Protein AF-A0ABD0J1Z4-F1 (afdb_monomer_lite)

Secondary structure (DSSP, 8-state):
--EEEEEETTEEEEE-SSTT----S----SS----S-EEEEEESTT------S----PPPPTTEESTTS-EE--TTBPBSSS-B-B-TTT--BSSBPTTEESTTS-EEPPTT-S-B-TTT--BSS-STTBPTTTS-SBPTTEESTTS-EEPPTTBSSPPPTTT---SSBPTTBPTTTS-SB------

pLDDT: mean 82.56, std 13.6, range [47.31, 97.44]

Sequence (187 aa):
MVKTRVLVDNILVFTFPNSESQINSPQHIPVGVKATILQLTHEGDNIKYLTVCEVQVEECVKNKHGTNCTETCSSLCADRGGETTCDSITGNCFECQTGRWSPQCENNCAGNCEACDKNSGACQSCVGNFRPPSCTDCQTGWWGDQCNENCPAQCNGACDRNNGDCPNCNNHFASPDCTSIYTKNSF

Structure (mmCIF, N/CA/C/O backbone):
data_AF-A0ABD0J1Z4-F1
#
_entry.id   AF-A0ABD0J1Z4-F1
#
loop_
_atom_site.group_PDB
_atom_site.id
_atom_site.type_symbol
_atom_site.label_atom_id
_atom_site.label_alt_id
_atom_site.label_comp_id
_atom_site.label_asym_id
_atom_site.label_entity_id
_atom_site.label_seq_id
_atom_site.pdbx_PDB_ins_code
_atom_site.Cartn_x
_atom_site.Cartn_y
_atom_site.Cartn_z
_atom_site.occupancy
_atom_site.B_iso_or_equiv
_atom_site.auth_seq_id
_atom_site.auth_comp_id
_atom_site.auth_asym_id
_atom_site.auth_atom_id
_atom_site.pdbx_PDB_model_num
ATOM 1 N N . MET A 1 1 ? -8.383 1.919 54.276 1.00 58.88 1 MET A N 1
ATOM 2 C CA . MET A 1 1 ? -9.192 2.675 53.295 1.00 58.88 1 MET A CA 1
ATOM 3 C C . MET A 1 1 ? -9.350 1.775 52.085 1.00 58.88 1 MET A C 1
ATOM 5 O O . MET A 1 1 ? -8.334 1.377 51.537 1.00 58.88 1 MET A O 1
ATOM 9 N N . VAL A 1 2 ? -10.578 1.374 51.765 1.00 60.03 2 VAL A N 1
ATOM 10 C CA . VAL A 1 2 ? -10.868 0.416 50.687 1.00 60.03 2 VAL A CA 1
ATOM 11 C C . VAL A 1 2 ? -10.848 1.139 49.347 1.00 60.03 2 VAL A C 1
ATOM 13 O O . VAL A 1 2 ? -11.480 2.189 49.226 1.00 60.03 2 VAL A O 1
ATOM 16 N N . LYS A 1 3 ? -10.135 0.593 48.361 1.00 71.81 3 LYS A N 1
ATOM 17 C CA . LYS A 1 3 ? -10.094 1.141 47.001 1.00 71.81 3 LYS A CA 1
ATOM 18 C C . LYS A 1 3 ? -10.255 0.012 45.990 1.00 71.81 3 LYS A C 1
ATOM 20 O O . LYS A 1 3 ? -9.486 -0.947 46.004 1.00 71.81 3 LYS A O 1
ATOM 25 N N . THR A 1 4 ? -11.235 0.154 45.104 1.00 75.06 4 THR A N 1
ATOM 26 C CA . THR A 1 4 ? -11.360 -0.687 43.907 1.00 75.06 4 THR A CA 1
ATOM 27 C C . THR A 1 4 ? -10.669 0.025 42.757 1.00 75.06 4 THR A C 1
ATOM 29 O O . THR A 1 4 ? -10.821 1.236 42.592 1.00 75.06 4 THR A O 1
ATOM 32 N N . ARG A 1 5 ? -9.892 -0.702 41.964 1.00 78.75 5 ARG A N 1
ATOM 33 C CA . ARG A 1 5 ? -9.123 -0.163 40.844 1.00 78.75 5 ARG A CA 1
ATOM 34 C C . ARG A 1 5 ? -9.548 -0.869 39.566 1.00 78.75 5 ARG A C 1
ATOM 36 O O . ARG A 1 5 ? -9.675 -2.091 39.541 1.00 78.75 5 ARG A O 1
ATOM 43 N N . VAL A 1 6 ? -9.775 -0.085 38.519 1.00 78.56 6 VAL A N 1
ATOM 44 C CA . VAL A 1 6 ? -10.055 -0.570 37.166 1.00 78.56 6 VAL A CA 1
ATOM 45 C C . VAL A 1 6 ? -8.778 -0.430 36.367 1.00 78.56 6 VAL A C 1
ATOM 47 O O . VAL A 1 6 ? -8.256 0.681 36.224 1.00 78.56 6 VAL A O 1
ATOM 50 N N . LEU A 1 7 ? -8.270 -1.551 35.874 1.00 78.12 7 LEU A N 1
ATOM 51 C CA . LEU A 1 7 ? -7.098 -1.601 35.024 1.00 78.12 7 LEU A CA 1
ATOM 52 C C . LEU A 1 7 ? -7.481 -2.147 33.652 1.00 78.12 7 LEU A C 1
ATOM 54 O O . LEU A 1 7 ? -8.232 -3.114 33.550 1.00 78.12 7 LEU A O 1
ATOM 58 N N . VAL A 1 8 ? -6.925 -1.549 32.607 1.00 75.75 8 VAL A N 1
ATOM 59 C CA . VAL A 1 8 ? -7.024 -2.022 31.224 1.00 75.75 8 VAL A CA 1
ATOM 60 C C . VAL A 1 8 ? -5.615 -2.349 30.766 1.00 75.75 8 VAL A C 1
ATOM 62 O O . VAL A 1 8 ? -4.754 -1.474 30.795 1.00 75.75 8 VAL A O 1
ATOM 65 N N . ASP A 1 9 ? -5.354 -3.614 30.437 1.00 75.19 9 ASP A N 1
ATOM 66 C CA . ASP A 1 9 ? -4.014 -4.121 30.099 1.00 75.19 9 ASP A CA 1
ATOM 67 C C . ASP A 1 9 ? -2.937 -3.681 31.115 1.00 75.19 9 ASP A C 1
ATOM 69 O O . ASP A 1 9 ? -1.843 -3.239 30.769 1.00 75.19 9 ASP A O 1
ATOM 73 N N . ASN A 1 10 ? -3.273 -3.794 32.407 1.00 77.88 10 ASN A N 1
ATOM 74 C CA . ASN A 1 10 ? -2.465 -3.376 33.564 1.00 77.88 10 ASN A CA 1
ATOM 75 C C . ASN A 1 10 ? -2.251 -1.856 33.724 1.00 77.88 10 ASN A C 1
ATOM 77 O O . ASN A 1 10 ? -1.557 -1.432 34.651 1.00 77.88 10 ASN A O 1
ATOM 81 N N . ILE A 1 11 ? -2.870 -1.019 32.890 1.00 77.12 11 ILE A N 1
ATOM 82 C CA . ILE A 1 11 ? -2.878 0.438 33.050 1.00 77.12 11 ILE A CA 1
ATOM 83 C C . ILE A 1 11 ? -4.054 0.826 33.942 1.00 77.12 11 ILE A C 1
ATOM 85 O O . ILE A 1 11 ? -5.202 0.528 33.626 1.00 77.12 11 ILE A O 1
ATOM 89 N N . LEU A 1 12 ? -3.783 1.513 35.054 1.00 78.69 12 LEU A N 1
ATOM 90 C CA . LEU A 1 12 ? -4.830 2.037 35.930 1.00 78.69 12 LEU A CA 1
ATOM 91 C C . LEU A 1 12 ? -5.640 3.119 35.206 1.00 78.69 12 LEU A C 1
ATOM 93 O O . LEU A 1 12 ? -5.122 4.200 34.936 1.00 78.69 12 LEU A O 1
ATOM 97 N N . VAL A 1 13 ? -6.917 2.844 34.958 1.00 77.31 13 VAL A N 1
ATOM 98 C CA . VAL A 1 13 ? -7.852 3.785 34.327 1.00 77.31 13 VAL A CA 1
ATOM 99 C C . VAL A 1 13 ? -8.649 4.542 35.378 1.00 77.31 13 VAL A C 1
ATOM 101 O O . VAL A 1 13 ? -8.849 5.747 35.265 1.00 77.31 13 VAL A O 1
ATOM 104 N N . PHE A 1 14 ? -9.102 3.843 36.418 1.00 77.62 14 PHE A N 1
ATOM 105 C CA . PHE A 1 14 ? -9.981 4.432 37.418 1.00 77.62 14 PHE A CA 1
ATOM 106 C C . PHE A 1 14 ? -9.718 3.860 38.808 1.00 77.62 14 PHE A C 1
ATOM 108 O O . PHE A 1 14 ? -9.351 2.695 38.961 1.00 77.62 14 PHE A O 1
ATOM 115 N N . THR A 1 15 ? -9.916 4.679 39.841 1.00 78.75 15 THR A N 1
ATOM 116 C CA . THR A 1 15 ? -9.892 4.244 41.243 1.00 78.75 15 THR A CA 1
ATOM 117 C C . THR A 1 15 ? -11.157 4.722 41.936 1.00 78.75 15 THR A C 1
ATOM 119 O O . THR A 1 15 ? -11.396 5.923 42.038 1.00 78.75 15 THR A O 1
ATOM 122 N N . PHE A 1 16 ? -11.951 3.783 42.443 1.00 74.81 16 PHE A N 1
ATOM 123 C CA . PHE A 1 16 ? -13.120 4.084 43.254 1.00 74.81 16 PHE A CA 1
ATOM 124 C C . PHE A 1 16 ? -12.677 4.646 44.611 1.00 74.81 16 PHE A C 1
ATOM 126 O O . PHE A 1 16 ? -11.814 4.049 45.267 1.00 74.81 16 PHE A O 1
ATOM 133 N N . PRO A 1 17 ? -13.253 5.776 45.054 1.00 68.94 17 PRO A N 1
ATOM 134 C CA . PRO A 1 17 ? -12.843 6.407 46.301 1.00 68.94 17 PRO A CA 1
ATOM 135 C C . PRO A 1 17 ? -13.229 5.594 47.549 1.00 68.94 17 PRO A C 1
ATOM 137 O O . PRO A 1 17 ? -12.554 5.729 48.571 1.00 68.94 17 PRO A O 1
ATOM 140 N N . ASN A 1 18 ? -14.274 4.755 47.482 1.00 69.19 18 ASN A N 1
ATOM 141 C CA . ASN A 1 18 ? -14.679 3.821 48.542 1.00 69.19 18 ASN A CA 1
ATOM 142 C C . ASN A 1 18 ? -15.556 2.663 48.003 1.00 69.19 18 ASN A C 1
ATOM 144 O O . ASN A 1 18 ? -15.883 2.623 46.818 1.00 69.19 18 ASN A O 1
ATOM 148 N N . SER A 1 19 ? -15.950 1.735 48.886 1.00 63.38 19 SER A N 1
ATOM 149 C CA . SER A 1 19 ? -16.743 0.532 48.575 1.00 63.38 19 SER A CA 1
ATOM 150 C C . SER A 1 19 ? -18.202 0.785 48.176 1.00 63.38 19 SER A C 1
ATOM 152 O O . SER A 1 19 ? -18.853 -0.133 47.692 1.00 63.38 19 SER A O 1
ATOM 154 N N . GLU A 1 20 ? -18.724 1.994 48.381 1.00 64.56 20 GLU A N 1
ATOM 155 C CA . GLU A 1 20 ? -20.113 2.372 48.067 1.00 64.56 20 GLU A CA 1
ATOM 156 C C . GLU A 1 20 ? -20.204 3.269 46.823 1.00 64.56 20 GLU A C 1
ATOM 158 O O . GLU A 1 20 ? -21.285 3.672 46.399 1.00 64.56 20 GLU A O 1
ATOM 163 N N . SER A 1 21 ? -19.059 3.600 46.226 1.00 65.81 21 SER A N 1
ATOM 164 C CA . SER A 1 21 ? -18.980 4.502 45.085 1.00 65.81 21 SER A CA 1
ATOM 165 C C . SER A 1 21 ? -19.540 3.838 43.827 1.00 65.81 21 SER A C 1
ATOM 167 O O . SER A 1 21 ? -19.051 2.797 43.395 1.00 65.81 21 SER A O 1
ATOM 169 N N . GLN A 1 22 ? -20.536 4.478 43.216 1.00 61.56 22 GLN A N 1
ATOM 170 C CA . GLN A 1 22 ? -21.112 4.079 41.934 1.00 61.56 22 GLN A CA 1
ATOM 171 C C . GLN A 1 22 ? -20.562 4.956 40.809 1.00 61.56 22 GLN A C 1
ATOM 173 O O . GLN A 1 22 ? -20.389 6.164 40.975 1.00 61.56 22 GLN A O 1
ATOM 178 N N . ILE A 1 23 ? -20.316 4.350 39.650 1.00 61.75 23 ILE A N 1
ATOM 179 C CA . ILE A 1 23 ? -20.047 5.070 38.409 1.00 61.75 23 ILE A CA 1
ATOM 180 C C . ILE A 1 23 ? -21.254 4.851 37.508 1.00 61.75 23 ILE A C 1
ATOM 182 O O . ILE A 1 23 ? -21.446 3.757 36.991 1.00 61.75 23 ILE A O 1
ATOM 186 N N . ASN A 1 24 ? -22.046 5.903 37.322 1.00 61.47 24 ASN A N 1
ATOM 187 C CA . ASN A 1 24 ? -23.233 5.865 36.463 1.00 61.47 24 ASN A CA 1
ATOM 188 C C . ASN A 1 24 ? -22.985 6.525 35.095 1.00 61.47 24 ASN A C 1
ATOM 190 O O . ASN A 1 24 ? -23.892 6.595 34.273 1.00 61.47 24 ASN A O 1
ATOM 194 N N . SER A 1 25 ? -21.764 7.017 34.859 1.00 58.09 25 SER A N 1
ATOM 195 C CA . SER A 1 25 ? -21.359 7.675 33.616 1.00 58.09 25 SER A CA 1
ATOM 196 C C . SER A 1 25 ? -20.208 6.911 32.961 1.00 58.09 25 SER A C 1
ATOM 198 O O . SER A 1 25 ? -19.315 6.463 33.690 1.00 58.09 25 SER A O 1
ATOM 200 N N . PRO A 1 26 ? -20.165 6.811 31.619 1.00 60.28 26 PRO A N 1
ATOM 201 C CA . PRO A 1 26 ? -19.048 6.195 30.911 1.00 60.28 26 PRO A CA 1
ATOM 202 C C . PRO A 1 26 ? -17.714 6.801 31.357 1.00 60.28 26 PRO A C 1
ATOM 204 O O . PRO A 1 26 ? -17.554 8.023 31.376 1.00 60.28 26 PRO A O 1
ATOM 207 N N . GLN A 1 27 ? -16.758 5.956 31.745 1.00 65.38 27 GLN A N 1
ATOM 208 C CA . GLN A 1 27 ? -15.387 6.400 31.991 1.00 65.38 27 GLN A CA 1
ATOM 209 C C . GLN A 1 27 ? -14.623 6.314 30.680 1.00 65.38 27 GLN A C 1
ATOM 211 O O . GLN A 1 27 ? -14.420 5.226 30.144 1.00 65.38 27 GLN A O 1
ATOM 216 N N . HIS A 1 28 ? -14.190 7.463 30.169 1.00 57.12 28 HIS A N 1
ATOM 217 C CA . HIS A 1 28 ? -13.303 7.487 29.019 1.00 57.12 28 HIS A CA 1
ATOM 218 C C . HIS A 1 28 ? -11.918 7.014 29.444 1.00 57.12 28 HIS A C 1
ATOM 220 O O . HIS A 1 28 ? -11.266 7.634 30.283 1.00 57.12 28 HIS A O 1
ATOM 226 N N . ILE A 1 29 ? -11.464 5.917 28.844 1.00 60.81 29 ILE A N 1
ATOM 227 C CA . ILE A 1 29 ? -10.074 5.493 28.949 1.00 60.81 29 ILE A CA 1
ATOM 228 C C . ILE A 1 29 ? -9.260 6.529 28.161 1.00 60.81 29 ILE A C 1
ATOM 230 O O . ILE A 1 29 ? -9.483 6.672 26.959 1.00 60.81 29 ILE A O 1
ATOM 234 N N . PRO A 1 30 ? -8.327 7.269 28.789 1.00 54.25 30 PRO A N 1
ATOM 235 C CA . PRO A 1 30 ? -7.606 8.365 28.134 1.00 54.25 30 PRO A CA 1
ATOM 236 C C . PRO A 1 30 ? -6.615 7.903 27.049 1.00 54.25 30 PRO A C 1
ATOM 238 O O . PRO A 1 30 ? -5.814 8.694 26.559 1.00 54.25 30 PRO A O 1
ATOM 241 N N . VAL A 1 31 ? -6.653 6.627 26.662 1.00 51.41 31 VAL A N 1
ATOM 242 C CA . VAL A 1 31 ? -5.773 6.027 25.666 1.00 51.41 31 VAL A CA 1
ATOM 243 C C . VAL A 1 31 ? -6.595 5.040 24.840 1.00 51.41 31 VAL A C 1
ATOM 245 O O . VAL A 1 31 ? -7.349 4.249 25.403 1.00 51.41 31 VAL A O 1
ATOM 248 N N . GLY A 1 32 ? -6.433 5.074 23.514 1.00 54.25 32 GLY A N 1
ATOM 249 C CA . GLY A 1 32 ? -6.972 4.080 22.580 1.00 54.25 32 GLY A CA 1
ATOM 250 C C . GLY A 1 32 ? -6.281 2.727 22.748 1.00 54.25 32 GLY A C 1
ATOM 251 O O . GLY A 1 32 ? -5.596 2.256 21.844 1.00 54.25 32 GLY A O 1
ATOM 252 N N . VAL A 1 33 ? -6.386 2.137 23.937 1.00 54.59 33 VAL A N 1
ATOM 253 C CA . VAL A 1 33 ? -5.877 0.799 24.209 1.00 54.59 33 VAL A CA 1
ATOM 254 C C . VAL A 1 33 ? -6.865 -0.173 23.592 1.00 54.59 33 VAL A C 1
ATOM 256 O O . VAL A 1 33 ? -8.049 -0.173 23.932 1.00 54.59 33 VAL A O 1
ATOM 259 N N . LYS A 1 34 ? -6.378 -1.010 22.681 1.00 58.62 34 LYS A N 1
ATOM 260 C CA . LYS A 1 34 ? -7.096 -2.207 22.257 1.00 58.62 34 LYS A CA 1
ATOM 261 C C . LYS A 1 34 ? -7.102 -3.150 23.464 1.00 58.62 34 LYS A C 1
ATOM 263 O O . LYS A 1 34 ? -6.149 -3.893 23.667 1.00 58.62 34 LYS A O 1
ATOM 268 N N . ALA A 1 35 ? -8.118 -3.014 24.313 1.00 59.59 35 ALA A N 1
ATOM 269 C CA . ALA A 1 35 ? -8.182 -3.693 25.598 1.00 59.59 35 ALA A CA 1
ATOM 270 C C . ALA A 1 35 ? -8.281 -5.204 25.384 1.00 59.59 35 ALA A C 1
ATOM 272 O O . ALA A 1 35 ? -9.281 -5.694 24.862 1.00 59.59 35 ALA A O 1
ATOM 273 N N . THR A 1 36 ? -7.255 -5.945 25.791 1.00 58.88 36 THR A N 1
ATOM 274 C CA . THR A 1 36 ? -7.313 -7.415 25.768 1.00 58.88 36 THR A CA 1
ATOM 275 C C . THR A 1 36 ? -7.815 -7.945 27.106 1.00 58.88 36 THR A C 1
ATOM 277 O O . THR A 1 36 ? -8.528 -8.947 27.158 1.00 58.88 36 THR A O 1
ATOM 280 N N . ILE A 1 37 ? -7.462 -7.265 28.202 1.00 63.88 37 ILE A N 1
ATOM 281 C CA . ILE A 1 37 ? -7.819 -7.663 29.561 1.00 63.88 37 ILE A CA 1
ATOM 282 C C . ILE A 1 37 ? -8.321 -6.450 30.352 1.00 63.88 37 ILE A C 1
ATOM 284 O O . ILE A 1 37 ? -7.586 -5.492 30.596 1.00 63.88 37 ILE A O 1
ATOM 288 N N . LEU A 1 38 ? -9.560 -6.539 30.835 1.00 72.50 38 LEU A N 1
ATOM 289 C CA . LEU A 1 38 ? -10.100 -5.662 31.871 1.00 72.50 38 LEU A CA 1
ATOM 290 C C . LEU A 1 38 ? -9.922 -6.345 33.233 1.00 72.50 38 LEU A C 1
ATOM 292 O O . LEU A 1 38 ? -10.516 -7.393 33.485 1.00 72.50 38 LEU A O 1
ATOM 296 N N . GL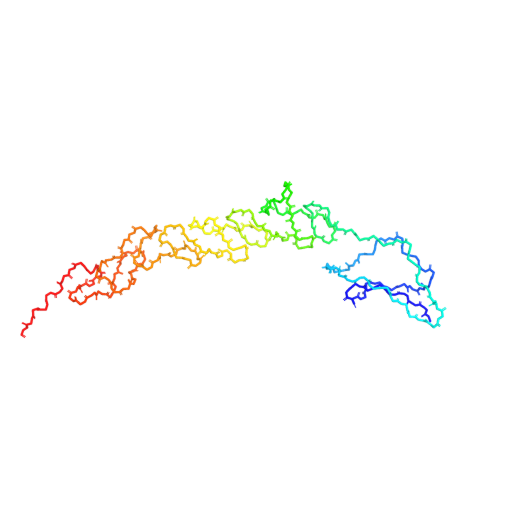N A 1 39 ? -9.107 -5.765 34.114 1.00 71.81 39 GLN A N 1
ATOM 297 C CA . GLN A 1 39 ? -8.908 -6.261 35.477 1.00 71.81 39 GLN A CA 1
ATOM 298 C C . GLN A 1 39 ? -9.553 -5.324 36.493 1.00 71.81 39 GLN A C 1
ATOM 300 O O . GLN A 1 39 ? -9.324 -4.115 36.495 1.00 71.81 39 GLN A O 1
ATOM 305 N N . LEU A 1 40 ? -10.319 -5.908 37.408 1.00 74.62 40 LEU A N 1
ATOM 306 C CA . LEU A 1 40 ? -10.879 -5.215 38.558 1.00 74.62 40 LEU A CA 1
ATOM 307 C C . LEU A 1 40 ? -10.183 -5.746 39.807 1.00 74.62 40 LEU A C 1
ATOM 309 O O . LEU A 1 40 ? -10.306 -6.927 40.134 1.00 74.62 40 LEU A O 1
ATOM 313 N N . THR A 1 41 ? -9.429 -4.890 40.490 1.00 70.94 41 THR A N 1
ATOM 314 C CA . THR A 1 41 ? -8.684 -5.267 41.696 1.00 70.94 41 THR A CA 1
ATOM 315 C C . THR A 1 41 ? -9.216 -4.520 42.909 1.00 70.94 41 THR A C 1
ATOM 317 O O . THR A 1 41 ? -9.667 -3.379 42.819 1.00 70.94 41 THR A O 1
ATOM 320 N N . HIS A 1 42 ? -9.197 -5.185 44.059 1.00 71.69 42 HIS A N 1
ATOM 321 C CA . HIS A 1 42 ? -9.664 -4.641 45.326 1.00 71.69 42 HIS A CA 1
ATOM 322 C C . HIS A 1 42 ? -8.523 -4.685 46.345 1.00 71.69 42 HIS A C 1
ATOM 324 O O . HIS A 1 42 ? -7.959 -5.750 46.592 1.00 71.69 42 HIS A O 1
ATOM 330 N N . GLU A 1 43 ? -8.201 -3.545 46.957 1.00 68.69 43 GLU A N 1
ATOM 331 C CA . GLU A 1 43 ? -7.206 -3.442 48.031 1.00 68.69 43 GLU A CA 1
ATOM 332 C C . GLU A 1 43 ? -7.910 -3.202 49.387 1.00 68.69 43 GLU A C 1
ATOM 334 O O . GLU A 1 43 ? -8.542 -2.160 49.597 1.00 68.69 43 GLU A O 1
ATOM 339 N N . GLY A 1 44 ? -7.809 -4.169 50.315 1.00 67.31 44 GLY A N 1
ATOM 340 C CA . GLY A 1 44 ? -8.317 -4.077 51.695 1.00 67.31 44 GLY A CA 1
ATOM 341 C C . GLY A 1 44 ? -8.697 -5.427 52.334 1.00 67.31 44 GLY A C 1
ATOM 342 O O . GLY A 1 44 ? -9.160 -6.331 51.645 1.00 67.31 44 GLY A O 1
ATOM 343 N N . ASP A 1 45 ? -8.549 -5.541 53.660 1.00 62.16 45 ASP A N 1
ATOM 344 C CA . ASP A 1 45 ? -8.515 -6.821 54.402 1.00 62.16 45 ASP A CA 1
ATOM 345 C C . ASP A 1 45 ? -9.861 -7.545 54.631 1.00 62.16 45 ASP A C 1
ATOM 347 O O . ASP A 1 45 ? -9.868 -8.611 55.241 1.00 62.16 45 ASP A O 1
ATOM 351 N N . ASN A 1 46 ? -11.014 -7.014 54.195 1.00 64.06 46 ASN A N 1
ATOM 352 C CA . ASN A 1 46 ? -12.310 -7.535 54.676 1.00 64.06 46 ASN A CA 1
ATOM 353 C C . ASN A 1 46 ? -13.480 -7.602 53.678 1.00 64.06 46 ASN A C 1
ATOM 355 O O . ASN A 1 46 ? -14.616 -7.808 54.104 1.00 64.06 46 ASN A O 1
ATOM 359 N N . ILE A 1 47 ? -13.254 -7.497 52.365 1.00 59.69 47 ILE A N 1
ATOM 360 C CA . ILE A 1 47 ? -14.332 -7.710 51.378 1.00 59.69 47 ILE A CA 1
ATOM 361 C C . ILE A 1 47 ? -14.016 -8.940 50.523 1.00 59.69 47 ILE A C 1
ATOM 363 O O . ILE A 1 47 ? -12.971 -9.010 49.885 1.00 59.69 47 ILE A O 1
ATOM 367 N N . LYS A 1 48 ? -14.923 -9.928 50.543 1.00 61.72 48 LYS A N 1
ATOM 368 C CA . LYS A 1 48 ? -14.779 -11.227 49.853 1.00 61.72 48 LYS A CA 1
ATOM 369 C C . LYS A 1 48 ? -15.345 -11.252 48.430 1.00 61.72 48 LYS A C 1
ATOM 371 O O . LYS A 1 48 ? -15.127 -12.227 47.719 1.00 61.72 48 LYS A O 1
ATOM 376 N N . TYR A 1 49 ? -16.081 -10.218 48.027 1.00 62.81 49 TYR A N 1
ATOM 377 C CA . TYR A 1 49 ? -16.811 -10.202 46.762 1.00 62.81 49 TYR A CA 1
ATOM 378 C C . TYR A 1 49 ? -16.746 -8.817 46.118 1.00 62.81 49 TYR A C 1
ATOM 380 O O . TYR A 1 49 ? -17.034 -7.812 46.764 1.00 62.81 49 TYR A O 1
ATOM 388 N N . LEU A 1 50 ? -16.402 -8.782 44.834 1.00 65.00 50 LEU A N 1
ATOM 389 C CA . LEU A 1 50 ? -16.607 -7.636 43.959 1.00 65.00 50 LEU A CA 1
ATOM 390 C C . LEU A 1 50 ? -17.916 -7.879 43.200 1.00 65.00 50 LEU A C 1
ATOM 392 O O . LEU A 1 50 ? -18.032 -8.883 42.502 1.00 65.00 50 LEU A O 1
ATOM 396 N N . THR A 1 51 ? -18.896 -6.988 43.347 1.00 64.00 51 THR A N 1
ATOM 397 C CA . THR A 1 51 ? -20.157 -7.075 42.595 1.00 64.00 51 THR A CA 1
ATOM 398 C C . THR A 1 51 ? -20.111 -6.085 41.445 1.00 64.00 51 THR A C 1
ATOM 400 O O . THR A 1 51 ? -19.912 -4.893 41.666 1.00 64.00 51 THR A O 1
ATOM 403 N N . VAL A 1 52 ? -20.287 -6.581 40.225 1.00 67.81 52 VAL A N 1
ATOM 404 C CA . VAL A 1 52 ? -20.340 -5.771 39.007 1.00 67.81 52 VAL A CA 1
ATOM 405 C C . VAL A 1 52 ? -21.719 -5.972 38.399 1.00 67.81 52 VAL A C 1
ATOM 407 O O . VAL A 1 52 ? -22.082 -7.103 38.087 1.00 67.81 52 VAL A O 1
ATOM 410 N N . CYS A 1 53 ? -22.506 -4.901 38.295 1.00 67.81 53 CYS A N 1
ATOM 411 C CA . CYS A 1 53 ? -23.878 -4.991 37.789 1.00 67.81 53 CYS A CA 1
ATOM 412 C C . CYS A 1 53 ? -23.910 -5.161 36.267 1.00 67.81 53 CYS A C 1
ATOM 414 O O . CYS A 1 53 ? -24.645 -6.001 35.762 1.00 67.81 53 CYS A O 1
ATOM 416 N N . GLU A 1 54 ? -23.094 -4.386 35.551 1.00 66.88 54 GLU A N 1
ATOM 417 C CA . GLU A 1 54 ? -22.981 -4.439 34.097 1.00 66.88 54 GLU A CA 1
ATOM 418 C C . GLU A 1 54 ? -21.620 -3.876 33.670 1.00 66.88 54 GLU A C 1
ATOM 420 O O . GLU A 1 54 ? -21.146 -2.884 34.227 1.00 66.88 54 GLU A O 1
ATOM 425 N N . VAL A 1 55 ? -20.982 -4.523 32.695 1.00 69.62 55 VAL A N 1
ATOM 426 C CA . VAL A 1 55 ? -19.826 -3.982 31.972 1.00 69.62 55 VAL A CA 1
ATOM 427 C C . VAL A 1 55 ? -20.195 -3.993 30.504 1.00 69.62 55 VAL A C 1
ATOM 429 O O . VAL A 1 55 ? -20.365 -5.064 29.925 1.00 69.62 55 VAL A O 1
ATOM 432 N N . GLN A 1 56 ? -20.298 -2.810 29.910 1.00 65.06 56 GLN A N 1
ATOM 433 C CA . GLN A 1 56 ? -20.526 -2.667 28.483 1.00 65.06 56 GLN A CA 1
ATOM 434 C C . GLN A 1 56 ? -19.225 -2.227 27.814 1.00 65.06 56 GLN A C 1
ATOM 436 O O . GLN A 1 56 ? -18.636 -1.210 28.178 1.00 65.06 56 GLN A O 1
ATOM 441 N N . VAL A 1 57 ? -18.766 -3.025 26.853 1.00 70.75 57 VAL A N 1
ATOM 442 C CA . VAL A 1 57 ? -17.650 -2.686 25.968 1.00 70.75 57 VAL A CA 1
ATOM 443 C C . VAL A 1 57 ? -18.253 -2.489 24.588 1.00 70.75 57 VAL A C 1
ATOM 445 O O . VAL A 1 57 ? -18.761 -3.441 23.999 1.00 70.75 57 VAL A O 1
ATOM 448 N N . GLU A 1 58 ? -18.257 -1.250 24.107 1.00 71.62 58 GLU A N 1
ATOM 449 C CA . GLU A 1 58 ? -18.748 -0.930 22.769 1.00 71.62 58 GLU A CA 1
ATOM 450 C C . GLU A 1 58 ? -17.575 -0.852 21.795 1.00 71.62 58 GLU A C 1
ATOM 452 O O . GLU A 1 58 ? -16.606 -0.124 22.013 1.00 71.62 58 GLU A O 1
ATOM 457 N N . GLU A 1 59 ? -17.672 -1.611 20.709 1.00 75.06 59 GLU A N 1
ATOM 458 C CA . GLU A 1 59 ? -16.855 -1.380 19.525 1.00 75.06 59 GLU A CA 1
ATOM 459 C C . GLU A 1 59 ? -17.548 -0.355 18.626 1.00 75.06 59 GLU A C 1
ATOM 461 O O . GLU A 1 59 ? -18.774 -0.212 18.640 1.00 75.06 59 GLU A O 1
ATOM 466 N N . CYS A 1 60 ? -16.768 0.349 17.805 1.00 83.44 60 CYS A N 1
ATOM 467 C CA . CYS A 1 60 ? -17.349 1.212 16.791 1.00 83.44 60 CYS A CA 1
ATOM 468 C C . CYS A 1 60 ? -18.265 0.410 15.864 1.00 83.44 60 CYS A C 1
ATOM 470 O O . CYS A 1 60 ? -17.943 -0.707 15.451 1.00 83.44 60 CYS A O 1
ATOM 472 N N . VAL A 1 61 ? -19.397 1.011 15.487 1.00 86.19 61 VAL A N 1
ATOM 473 C CA . VAL A 1 61 ? -20.219 0.463 14.406 1.00 86.19 61 VAL A CA 1
ATOM 474 C C . VAL A 1 61 ? -19.385 0.356 13.127 1.00 86.19 61 VAL A C 1
ATOM 476 O O . VAL A 1 61 ? -18.380 1.049 12.951 1.00 86.19 61 VAL A O 1
ATOM 479 N N . LYS A 1 62 ? -19.806 -0.512 12.208 1.00 85.19 62 LYS A N 1
ATOM 480 C CA . LYS A 1 62 ? -19.098 -0.710 10.939 1.00 85.19 62 LYS A CA 1
ATOM 481 C C . LYS A 1 62 ? -18.888 0.621 10.216 1.00 85.19 62 LYS A C 1
ATOM 483 O O . LYS A 1 62 ? -19.733 1.513 10.289 1.00 85.19 62 LYS A O 1
ATOM 488 N N . ASN A 1 63 ? -17.766 0.730 9.506 1.00 88.19 63 ASN A N 1
ATOM 489 C CA . ASN A 1 63 ? -17.336 1.949 8.822 1.00 88.19 63 ASN A CA 1
ATOM 490 C C . ASN A 1 63 ? -17.050 3.150 9.756 1.00 88.19 63 ASN A C 1
ATOM 492 O O . ASN A 1 63 ? -16.909 4.272 9.276 1.00 88.19 63 ASN A O 1
ATOM 496 N N . LYS A 1 64 ? -16.956 2.957 11.079 1.00 91.44 64 LYS A N 1
ATOM 497 C CA . LYS A 1 64 ? -16.565 4.008 12.028 1.00 91.44 64 LYS A CA 1
ATOM 498 C C . LYS A 1 64 ? -15.275 3.672 12.761 1.00 91.44 64 LYS A C 1
ATOM 500 O O . LYS A 1 64 ? -14.983 2.506 13.016 1.00 91.44 64 LYS A O 1
ATOM 505 N N . HIS A 1 65 ? -14.525 4.709 13.116 1.00 90.75 65 HIS A N 1
ATOM 506 C CA . HIS A 1 65 ? -13.302 4.595 13.902 1.00 90.75 65 HIS A CA 1
ATOM 507 C C . HIS A 1 65 ? -13.052 5.835 14.771 1.00 90.75 65 HIS A C 1
ATOM 509 O O . HIS A 1 65 ? -13.831 6.796 14.781 1.00 90.75 65 HIS A O 1
ATOM 515 N N . GLY A 1 66 ? -11.945 5.793 15.506 1.00 85.69 66 GLY A N 1
ATOM 516 C CA . GLY A 1 66 ? -11.520 6.820 16.444 1.00 85.69 66 GLY A CA 1
ATOM 517 C C . GLY A 1 66 ? -11.994 6.511 17.860 1.00 85.69 66 GLY A C 1
ATOM 518 O O . GLY A 1 66 ? -12.879 5.689 18.086 1.00 85.69 66 GLY A O 1
ATOM 519 N N . THR A 1 67 ? -11.422 7.204 18.841 1.00 78.88 67 THR A N 1
ATOM 520 C CA . THR A 1 67 ? -11.685 6.953 20.272 1.00 78.88 67 THR A CA 1
ATOM 521 C C . THR A 1 67 ? -13.142 7.170 20.686 1.00 78.88 67 THR A C 1
ATOM 523 O O . THR A 1 67 ? -13.572 6.609 21.688 1.00 78.88 67 THR A O 1
ATOM 526 N N . ASN A 1 68 ? -13.896 7.952 19.906 1.00 81.44 68 ASN A N 1
ATOM 527 C CA . ASN A 1 68 ? -15.327 8.203 20.096 1.00 81.44 68 ASN A CA 1
ATOM 528 C C . ASN A 1 68 ? -16.188 7.680 18.930 1.00 81.44 68 ASN A C 1
ATOM 530 O O . ASN A 1 68 ? -17.356 8.048 18.828 1.00 81.44 68 ASN A O 1
ATOM 534 N N . CYS A 1 69 ? -15.621 6.879 18.019 1.00 87.62 69 CYS A N 1
ATOM 535 C CA . CYS A 1 69 ? -16.324 6.303 16.865 1.00 87.62 69 CYS A CA 1
ATOM 536 C C . CYS A 1 69 ? -17.044 7.324 15.958 1.00 87.62 69 CYS A C 1
ATOM 538 O O . CYS A 1 69 ? -18.039 7.007 15.301 1.00 87.62 69 CYS A O 1
ATOM 540 N N . THR A 1 70 ? -16.568 8.571 15.923 1.00 90.75 70 THR A N 1
ATOM 541 C CA . THR A 1 70 ? -17.164 9.651 15.123 1.00 90.75 70 THR A CA 1
ATOM 542 C C . THR A 1 70 ? -16.620 9.697 13.697 1.00 90.75 70 THR A C 1
ATOM 544 O O . THR A 1 70 ? -17.310 10.165 12.785 1.00 90.75 70 THR A O 1
ATOM 547 N N . GLU A 1 71 ? -15.398 9.207 13.491 1.00 93.44 71 GLU A N 1
ATOM 548 C CA . GLU A 1 71 ? -14.699 9.231 12.206 1.00 93.44 71 GLU A CA 1
ATOM 549 C C . GLU A 1 71 ? -15.157 8.067 11.325 1.00 93.44 71 GLU A C 1
ATOM 551 O O . GLU A 1 71 ? -15.647 7.058 11.826 1.00 93.44 71 GLU A O 1
ATOM 556 N N . THR A 1 72 ? -15.068 8.228 10.004 1.00 94.44 72 THR A N 1
ATOM 557 C CA . THR A 1 72 ? -15.564 7.240 9.032 1.00 94.44 72 THR A CA 1
ATOM 558 C C . THR A 1 72 ? -14.383 6.610 8.319 1.00 94.44 72 THR A C 1
ATOM 560 O O . THR A 1 72 ? -13.483 7.342 7.913 1.00 94.44 72 THR A O 1
ATOM 563 N N . CYS A 1 73 ? -14.392 5.287 8.143 1.00 94.44 73 CYS A N 1
ATOM 564 C CA . CYS A 1 73 ? -13.317 4.616 7.420 1.00 94.44 73 CYS A CA 1
ATOM 565 C C . CYS A 1 73 ? -13.186 5.190 6.000 1.00 94.44 73 CYS A C 1
ATOM 567 O O . CYS A 1 73 ? -14.171 5.600 5.379 1.00 94.44 73 CYS A O 1
ATOM 569 N N . SER A 1 74 ? -11.960 5.188 5.474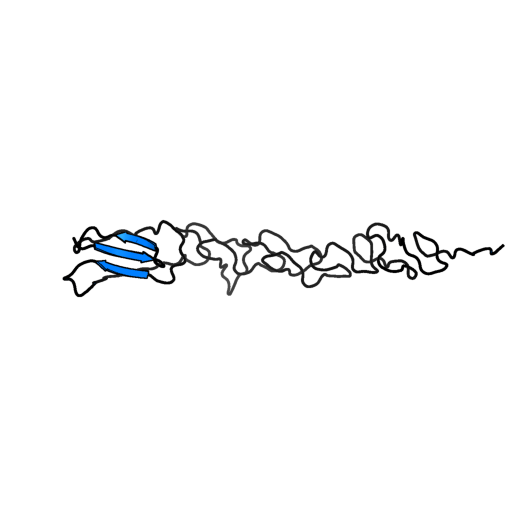 1.00 94.88 74 SER A N 1
ATOM 570 C CA . SER A 1 74 ? -11.702 5.543 4.077 1.00 94.88 74 SER A CA 1
ATOM 571 C C . SER A 1 74 ? -12.536 4.660 3.149 1.00 94.88 74 SER A C 1
ATOM 573 O O . SER A 1 74 ? -12.481 3.435 3.239 1.00 94.88 74 SER A O 1
ATOM 575 N N . SER A 1 75 ? -13.256 5.264 2.202 1.00 93.31 75 SER A N 1
ATOM 576 C CA . SER A 1 75 ? -13.998 4.527 1.168 1.00 93.31 75 SER A CA 1
ATOM 577 C C . SER A 1 75 ? -13.088 3.791 0.176 1.00 93.31 75 SER A C 1
ATOM 579 O O . SER A 1 75 ? -13.581 3.104 -0.713 1.00 93.31 75 SER A O 1
ATOM 581 N N . LEU A 1 76 ? -11.766 3.950 0.308 1.00 94.75 76 LEU A N 1
ATOM 582 C CA . LEU A 1 76 ? -10.746 3.257 -0.478 1.00 94.75 76 LEU A CA 1
ATOM 583 C C . LEU A 1 76 ? -10.307 1.931 0.164 1.00 94.75 76 LEU A C 1
ATOM 585 O O . LEU A 1 76 ? -9.576 1.164 -0.473 1.00 94.75 76 LEU A O 1
ATOM 589 N N . CYS A 1 77 ? -10.739 1.639 1.400 1.00 94.88 77 CYS A N 1
ATOM 590 C CA . CYS A 1 77 ? -10.572 0.301 1.956 1.00 94.88 77 CYS A CA 1
ATOM 591 C C . CYS A 1 77 ? -11.407 -0.701 1.141 1.00 94.88 77 CYS A C 1
ATOM 593 O O . CYS A 1 77 ? -12.464 -0.369 0.602 1.00 94.88 77 CYS A O 1
ATOM 595 N N . ALA A 1 78 ? -10.938 -1.942 1.040 1.00 92.25 78 ALA A N 1
ATOM 596 C CA . ALA A 1 78 ? -11.674 -2.988 0.344 1.00 92.25 78 ALA A CA 1
ATOM 597 C C . ALA A 1 78 ? -12.977 -3.338 1.078 1.00 92.25 78 ALA A C 1
ATOM 599 O O . ALA A 1 78 ? -12.981 -3.553 2.294 1.00 92.25 78 ALA A O 1
ATOM 600 N N . ASP A 1 79 ? -14.058 -3.488 0.316 1.00 87.44 79 ASP A N 1
ATOM 601 C CA . ASP A 1 79 ? -15.320 -3.990 0.844 1.00 87.44 79 ASP A CA 1
ATOM 602 C C . ASP A 1 79 ? -15.248 -5.507 1.031 1.00 87.44 79 ASP A C 1
ATOM 604 O O . ASP A 1 79 ? -14.923 -6.259 0.107 1.00 87.44 79 ASP A O 1
ATOM 608 N N . ARG A 1 80 ? -15.604 -5.986 2.225 1.00 74.06 80 ARG A N 1
ATOM 609 C CA . ARG A 1 80 ? -15.776 -7.421 2.491 1.00 74.06 80 ARG A CA 1
ATOM 610 C C . ARG A 1 80 ? -17.245 -7.691 2.781 1.00 74.06 80 ARG A C 1
ATOM 612 O O . ARG A 1 80 ? -17.726 -7.398 3.865 1.00 74.06 80 ARG A O 1
ATOM 619 N N . GLY A 1 81 ? -17.960 -8.247 1.802 1.00 70.75 81 GLY A N 1
ATOM 620 C CA . GLY A 1 81 ? -19.387 -8.559 1.957 1.00 70.75 81 GLY A CA 1
ATOM 621 C C . GLY A 1 81 ? -20.308 -7.333 1.922 1.00 70.75 81 GLY A C 1
ATOM 622 O O . GLY A 1 81 ? -21.375 -7.370 2.524 1.00 70.75 81 GLY A O 1
ATOM 623 N N . GLY A 1 82 ? -19.906 -6.271 1.212 1.00 66.69 82 GLY A N 1
ATOM 624 C CA . GLY A 1 82 ? -20.709 -5.055 1.020 1.00 66.69 82 GLY A CA 1
ATOM 625 C C . GLY A 1 82 ? -20.470 -3.954 2.052 1.00 66.69 82 GLY A C 1
ATOM 626 O O . GLY A 1 82 ? -21.222 -2.985 2.086 1.00 66.69 82 GLY A O 1
ATOM 627 N N . GLU A 1 83 ? -19.445 -4.095 2.894 1.00 71.00 83 GLU A N 1
ATOM 628 C CA . GLU A 1 83 ? -19.131 -3.126 3.940 1.00 71.00 83 GLU A CA 1
ATOM 629 C C . GLU A 1 83 ? -17.627 -2.838 3.997 1.00 71.00 83 GLU A C 1
ATOM 631 O O . GLU A 1 83 ? -16.790 -3.749 4.026 1.00 71.00 83 GLU A O 1
ATOM 636 N N . THR A 1 84 ? -17.304 -1.549 4.062 1.00 79.06 84 THR A N 1
ATOM 637 C CA . THR A 1 84 ? -15.956 -1.028 4.268 1.00 79.06 84 THR A CA 1
ATOM 638 C C . THR A 1 84 ? -15.578 -1.166 5.743 1.00 79.06 84 THR A C 1
ATOM 640 O O . THR A 1 84 ? -16.295 -0.691 6.631 1.00 79.06 84 THR A O 1
ATOM 643 N N . THR A 1 85 ? -14.449 -1.817 6.026 1.00 84.62 85 THR A N 1
ATOM 644 C CA . THR A 1 85 ? -13.948 -1.995 7.397 1.00 84.62 85 THR A CA 1
ATOM 645 C C . THR A 1 85 ? -12.520 -1.487 7.530 1.00 84.62 85 THR A C 1
ATOM 647 O O . THR A 1 85 ? -11.681 -1.669 6.647 1.00 84.62 85 THR A O 1
ATOM 650 N N . CYS A 1 86 ? -12.254 -0.848 8.662 1.00 92.00 86 CYS A N 1
ATOM 651 C CA . CYS A 1 86 ? -10.944 -0.362 9.049 1.00 92.00 86 CYS A CA 1
ATOM 652 C C . CYS A 1 86 ? -10.708 -0.667 10.529 1.00 92.00 86 CYS A C 1
ATOM 654 O O . CYS A 1 86 ? -11.634 -1.034 11.258 1.00 92.00 86 CYS A O 1
ATOM 656 N N . ASP A 1 87 ? -9.463 -0.548 10.974 1.00 91.25 87 ASP A N 1
ATOM 657 C CA . ASP A 1 87 ? -9.140 -0.637 12.389 1.00 91.25 87 ASP A CA 1
ATOM 658 C C . ASP A 1 87 ? -9.890 0.462 13.158 1.00 91.25 87 ASP A C 1
ATOM 660 O O . ASP A 1 87 ? -9.779 1.647 12.847 1.00 91.25 87 ASP A O 1
ATOM 664 N N . SER A 1 88 ? -10.666 0.057 14.163 1.00 86.25 88 SER A N 1
ATOM 665 C CA . SER A 1 88 ? -11.605 0.925 14.884 1.00 86.25 88 SER A CA 1
ATOM 666 C C . SER A 1 88 ? -10.935 2.051 15.671 1.00 86.25 88 SER A C 1
ATOM 668 O O . SER A 1 88 ? -11.604 3.002 16.061 1.00 86.25 88 SER A O 1
ATOM 670 N N . ILE A 1 89 ? -9.622 1.983 15.889 1.00 84.75 89 ILE A N 1
ATOM 671 C CA . ILE A 1 89 ? -8.870 3.011 16.610 1.00 84.75 89 ILE A CA 1
ATOM 672 C C . ILE A 1 89 ? -8.184 3.936 15.610 1.00 84.75 89 ILE A C 1
ATOM 674 O O . ILE A 1 89 ? -8.350 5.152 15.670 1.00 84.75 89 ILE A O 1
ATOM 678 N N . THR A 1 90 ? -7.410 3.358 14.694 1.00 90.44 90 THR A N 1
ATOM 679 C CA . THR A 1 90 ? -6.521 4.113 13.798 1.00 90.44 90 THR A CA 1
ATOM 680 C C . THR A 1 90 ? -7.186 4.563 12.502 1.00 90.44 90 THR A C 1
ATOM 682 O O . THR A 1 90 ? -6.669 5.455 11.838 1.00 90.44 90 THR A O 1
ATOM 685 N N . GLY A 1 91 ? -8.297 3.939 12.109 1.00 92.56 91 GLY A N 1
ATOM 686 C CA . GLY A 1 91 ? -8.917 4.156 10.803 1.00 92.56 91 GLY A CA 1
ATOM 687 C C . GLY A 1 91 ? -8.180 3.487 9.642 1.00 92.56 91 GLY A C 1
ATOM 688 O O . GLY A 1 91 ? -8.581 3.642 8.490 1.00 92.56 91 GLY A O 1
ATOM 689 N N . ASN A 1 92 ? -7.111 2.734 9.917 1.00 94.75 92 ASN A N 1
ATOM 690 C CA . ASN A 1 92 ? -6.313 2.093 8.879 1.00 94.75 92 ASN A CA 1
ATOM 691 C C . ASN A 1 92 ? -7.072 0.935 8.231 1.00 94.75 92 ASN A C 1
ATOM 693 O O . ASN A 1 92 ? -7.652 0.085 8.910 1.00 94.75 92 ASN A O 1
ATOM 697 N N . CYS A 1 93 ? -7.023 0.864 6.909 1.00 94.88 93 CYS A N 1
ATOM 698 C CA . CYS A 1 93 ? -7.636 -0.198 6.138 1.00 94.88 93 CYS A CA 1
ATOM 699 C C . CYS A 1 93 ? -6.958 -1.548 6.414 1.00 94.88 93 CYS A C 1
ATOM 701 O O . CYS A 1 93 ? -5.728 -1.684 6.407 1.00 94.88 93 CYS A O 1
ATOM 703 N N . PHE A 1 94 ? -7.767 -2.594 6.599 1.00 92.06 94 PHE A N 1
ATOM 704 C CA . PHE A 1 94 ? -7.239 -3.959 6.651 1.00 92.06 94 PHE A CA 1
ATOM 705 C C . PHE A 1 94 ? -6.744 -4.420 5.286 1.00 92.06 94 PHE A C 1
ATOM 707 O O . PHE A 1 94 ? -5.724 -5.095 5.214 1.00 92.06 94 PHE A O 1
ATOM 714 N N . GLU A 1 95 ? -7.432 -4.019 4.225 1.00 93.06 95 GLU A N 1
ATOM 715 C CA . GLU A 1 95 ? -7.044 -4.228 2.835 1.00 93.06 95 GLU A CA 1
ATOM 716 C C . GLU A 1 95 ? -7.460 -3.013 2.015 1.00 93.06 95 GLU A C 1
ATOM 718 O O . GLU A 1 95 ? -8.430 -2.332 2.356 1.00 93.06 95 GLU A O 1
ATOM 723 N N . CYS A 1 96 ? -6.750 -2.775 0.919 1.00 94.94 96 CYS A N 1
ATOM 724 C CA . CYS A 1 96 ? -7.087 -1.736 -0.041 1.00 94.94 96 CYS A CA 1
ATOM 725 C C . CYS A 1 96 ? -7.873 -2.304 -1.215 1.00 94.94 96 CYS A C 1
ATOM 727 O O . CYS A 1 96 ? -7.715 -3.472 -1.577 1.00 94.94 96 CYS A O 1
ATOM 729 N N . GLN A 1 97 ? -8.693 -1.464 -1.848 1.00 93.75 97 GLN A N 1
ATOM 730 C CA . GLN A 1 97 ? -9.164 -1.759 -3.200 1.00 93.75 97 GLN A CA 1
ATOM 731 C C . GLN A 1 97 ? -7.964 -2.049 -4.120 1.00 93.75 97 GLN A C 1
ATOM 733 O O . GLN A 1 97 ? -6.880 -1.490 -3.934 1.00 93.75 97 GLN A O 1
ATOM 738 N N . THR A 1 98 ? -8.151 -2.928 -5.106 1.00 92.12 98 THR A N 1
ATOM 739 C CA . THR A 1 98 ? -7.089 -3.326 -6.042 1.00 92.12 98 THR A CA 1
ATOM 740 C C . THR A 1 98 ? -6.415 -2.105 -6.673 1.00 92.12 98 THR A C 1
ATOM 742 O O . THR A 1 98 ? -7.087 -1.152 -7.068 1.00 92.12 98 THR A O 1
ATOM 745 N N . GLY A 1 99 ? -5.083 -2.135 -6.762 1.00 93.94 99 GLY A N 1
ATOM 746 C CA . GLY A 1 99 ? -4.292 -1.038 -7.321 1.00 93.94 99 GLY A CA 1
ATOM 747 C C . GLY A 1 99 ? -3.982 0.097 -6.338 1.00 93.94 99 GLY A C 1
ATOM 748 O O . GLY A 1 99 ? -3.490 1.140 -6.769 1.00 93.94 99 GLY A O 1
ATOM 749 N N . ARG A 1 100 ? -4.244 -0.077 -5.035 1.00 95.56 100 ARG A N 1
ATOM 750 C CA . ARG A 1 100 ? -3.972 0.928 -3.996 1.00 95.56 100 ARG A CA 1
ATOM 751 C C . ARG A 1 100 ? -3.145 0.385 -2.836 1.00 95.56 100 ARG A C 1
ATOM 753 O O . ARG A 1 100 ? -3.155 -0.810 -2.555 1.00 95.56 100 ARG A O 1
ATOM 760 N N . TR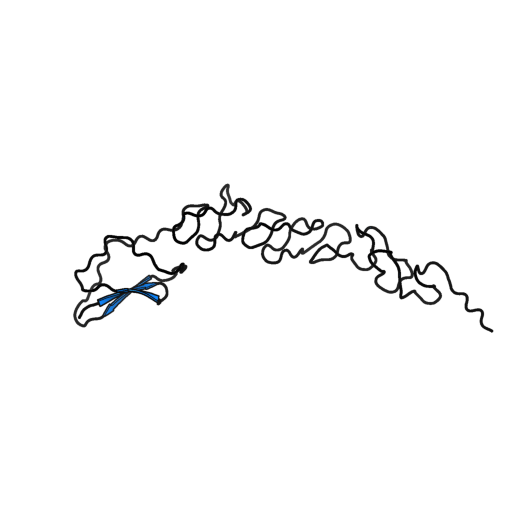P A 1 101 ? -2.465 1.290 -2.142 1.00 96.94 101 TRP A N 1
ATOM 761 C CA . TRP A 1 101 ? -1.661 1.010 -0.954 1.00 96.94 101 TRP A CA 1
ATOM 762 C C . TRP A 1 101 ? -1.602 2.238 -0.031 1.00 96.94 101 TRP A C 1
ATOM 764 O O . TRP A 1 101 ? -2.138 3.294 -0.368 1.00 96.94 101 TRP A O 1
ATOM 774 N N . SER A 1 102 ? -0.904 2.094 1.098 1.00 97.44 102 SER A N 1
ATOM 775 C CA . SER A 1 102 ? -0.849 2.983 2.271 1.00 97.44 102 SER A CA 1
ATOM 776 C C . SER A 1 102 ? -1.862 2.606 3.362 1.00 97.44 102 SER A C 1
ATOM 778 O O . SER A 1 102 ? -2.831 1.897 3.084 1.00 97.44 102 SER A O 1
ATOM 780 N N . PRO A 1 103 ? -1.674 3.075 4.615 1.00 96.25 103 PRO A N 1
ATOM 781 C CA . PRO A 1 103 ? -2.568 2.738 5.723 1.00 96.25 103 PRO A CA 1
ATOM 782 C C . PRO A 1 103 ? -4.044 3.075 5.470 1.00 96.25 103 PRO A C 1
ATOM 784 O O . PRO A 1 103 ? -4.909 2.365 5.967 1.00 96.25 103 PRO A O 1
ATOM 787 N N . GLN A 1 104 ? -4.336 4.112 4.680 1.00 95.25 104 GLN A N 1
ATOM 788 C CA . GLN A 1 104 ? -5.699 4.536 4.315 1.00 95.25 104 GLN A CA 1
ATOM 789 C C . GLN A 1 104 ? -6.002 4.378 2.811 1.00 95.25 104 GLN A C 1
ATOM 791 O O . GLN A 1 104 ? -7.029 4.860 2.326 1.00 95.25 104 GLN A O 1
ATOM 796 N N . CYS A 1 105 ? -5.130 3.670 2.079 1.00 97.00 105 CYS A N 1
ATOM 797 C CA . CYS A 1 105 ? -5.270 3.331 0.658 1.00 97.00 105 CYS A CA 1
ATOM 798 C C . CYS A 1 105 ? -5.282 4.527 -0.310 1.00 97.00 105 CYS A C 1
ATOM 800 O O . CYS A 1 105 ? -5.847 4.458 -1.402 1.00 97.00 105 CYS A O 1
ATOM 802 N N . GLU A 1 106 ? -4.663 5.637 0.082 1.00 96.94 106 GLU A N 1
ATOM 803 C CA . GLU A 1 106 ? -4.651 6.885 -0.693 1.00 96.94 106 GLU A CA 1
ATOM 804 C C . GLU A 1 106 ? -3.699 6.829 -1.893 1.00 96.94 106 GLU A C 1
ATOM 806 O O . GLU A 1 106 ? -3.908 7.522 -2.891 1.00 96.94 106 GLU A O 1
ATOM 811 N N . ASN A 1 107 ? -2.671 5.980 -1.823 1.00 96.94 107 ASN A N 1
ATOM 812 C CA . ASN A 1 107 ? -1.672 5.875 -2.875 1.00 96.94 107 ASN A CA 1
ATOM 813 C C . ASN A 1 107 ? -2.087 4.832 -3.909 1.00 96.94 107 ASN A C 1
ATOM 815 O O . ASN A 1 107 ? -2.619 3.776 -3.572 1.00 96.94 107 ASN A O 1
ATOM 819 N N . ASN A 1 108 ? -1.780 5.102 -5.175 1.00 95.88 108 ASN A N 1
ATOM 820 C CA . ASN A 1 108 ? -1.924 4.119 -6.244 1.00 95.88 108 ASN A CA 1
ATOM 821 C C . ASN A 1 108 ? -0.651 3.271 -6.354 1.00 95.88 108 ASN A C 1
ATOM 823 O O . ASN A 1 108 ? 0.457 3.757 -6.097 1.00 95.88 108 ASN A O 1
ATOM 827 N N . CYS A 1 109 ? -0.801 2.018 -6.776 1.00 95.56 109 CYS A N 1
ATOM 828 C CA . CYS A 1 109 ? 0.320 1.216 -7.253 1.00 95.56 109 CYS A CA 1
ATOM 829 C C . CYS A 1 109 ? 0.981 1.889 -8.469 1.00 95.56 109 CYS A C 1
ATOM 831 O O . CYS A 1 109 ? 0.397 2.763 -9.119 1.00 95.56 109 CYS A O 1
ATOM 833 N N . ALA A 1 110 ? 2.212 1.487 -8.785 1.00 93.12 110 ALA A N 1
ATOM 834 C CA . ALA A 1 110 ? 2.883 1.956 -9.993 1.00 93.12 110 ALA A CA 1
ATOM 835 C C . ALA A 1 110 ? 2.056 1.629 -11.253 1.00 93.12 110 ALA A C 1
ATOM 837 O O . ALA A 1 110 ? 1.384 0.606 -11.307 1.00 93.12 110 ALA A O 1
ATOM 838 N N . GLY A 1 111 ? 2.120 2.472 -12.290 1.00 90.12 111 GLY A N 1
ATOM 839 C CA . GLY A 1 111 ? 1.255 2.327 -13.473 1.00 90.12 111 GLY A CA 1
ATOM 840 C C . GLY A 1 111 ? 1.370 0.973 -14.188 1.00 90.12 111 GLY A C 1
ATOM 841 O O . GLY A 1 111 ? 0.375 0.447 -14.670 1.00 90.12 111 GLY A O 1
ATOM 842 N N . ASN A 1 112 ? 2.560 0.364 -14.184 1.00 92.88 112 ASN A N 1
ATOM 843 C CA . ASN A 1 112 ? 2.815 -0.954 -14.779 1.00 92.88 112 ASN A CA 1
ATOM 844 C C . ASN A 1 112 ? 2.627 -2.100 -13.772 1.00 92.88 112 ASN A C 1
ATOM 846 O O . ASN A 1 112 ? 3.320 -3.114 -13.846 1.00 92.88 112 ASN A O 1
ATOM 850 N N . CYS A 1 113 ? 1.750 -1.919 -12.787 1.00 93.62 113 CYS A N 1
ATOM 851 C CA . CYS A 1 113 ? 1.546 -2.834 -11.675 1.00 93.62 113 CYS A CA 1
ATOM 852 C C . CYS A 1 113 ? 0.079 -2.840 -11.241 1.00 93.62 113 CYS A C 1
ATOM 854 O O . CYS A 1 113 ? -0.415 -1.903 -10.618 1.00 93.62 113 CYS A O 1
ATOM 856 N N . GLU A 1 114 ? -0.622 -3.923 -11.575 1.00 89.25 114 GLU A N 1
ATOM 857 C CA . GLU A 1 114 ? -2.059 -4.067 -11.308 1.00 89.25 114 GLU A CA 1
ATOM 858 C C . GLU A 1 114 ? -2.371 -4.219 -9.811 1.00 89.25 114 GLU A C 1
ATOM 860 O O . GLU A 1 114 ? -3.405 -3.757 -9.329 1.00 89.25 114 GLU A O 1
ATOM 865 N N . ALA A 1 115 ? -1.465 -4.851 -9.063 1.00 91.88 115 ALA A N 1
ATOM 866 C CA . ALA A 1 115 ? -1.577 -5.046 -7.626 1.00 91.88 115 ALA A CA 1
ATOM 867 C C . ALA A 1 115 ? -0.205 -4.921 -6.961 1.00 91.88 115 ALA A C 1
ATOM 869 O O . ALA A 1 115 ? 0.792 -5.460 -7.444 1.00 91.88 115 ALA A O 1
ATOM 870 N N . CYS A 1 116 ? -0.178 -4.235 -5.824 1.00 95.81 116 CYS A N 1
ATOM 871 C CA . CYS A 1 116 ? 1.017 -4.017 -5.030 1.00 95.81 116 CYS A CA 1
ATOM 872 C C . CYS A 1 116 ? 0.751 -4.312 -3.554 1.00 95.81 116 CYS A C 1
ATOM 874 O O . CYS A 1 116 ? -0.395 -4.360 -3.105 1.00 95.81 116 CYS A O 1
ATOM 876 N N . ASP A 1 117 ? 1.822 -4.532 -2.801 1.00 96.06 117 ASP A N 1
ATOM 877 C CA . ASP A 1 117 ? 1.759 -4.734 -1.360 1.00 96.06 117 ASP A CA 1
ATOM 878 C C . ASP A 1 117 ? 1.138 -3.512 -0.668 1.00 96.06 117 ASP A C 1
ATOM 880 O O . ASP A 1 117 ? 1.580 -2.379 -0.862 1.00 96.06 117 ASP A O 1
ATOM 884 N N . LYS A 1 118 ? 0.133 -3.740 0.185 1.00 94.38 118 LYS A N 1
ATOM 885 C CA . LYS A 1 118 ? -0.647 -2.652 0.792 1.00 94.38 118 LYS A CA 1
ATOM 886 C C . LYS A 1 118 ? 0.188 -1.711 1.668 1.00 94.38 118 LYS A C 1
ATOM 888 O O . LYS A 1 118 ? -0.192 -0.560 1.862 1.00 94.38 118 LYS A O 1
ATOM 893 N N . ASN A 1 119 ? 1.292 -2.198 2.241 1.00 93.94 119 ASN A N 1
ATOM 894 C CA . ASN A 1 119 ? 2.076 -1.443 3.218 1.00 93.94 119 ASN A CA 1
ATOM 895 C C . ASN A 1 119 ? 3.226 -0.682 2.554 1.00 93.94 119 ASN A C 1
ATOM 897 O O . ASN A 1 119 ? 3.564 0.418 2.984 1.00 93.94 119 ASN A O 1
ATOM 901 N N . SER A 1 120 ? 3.828 -1.269 1.522 1.00 95.56 120 SER A N 1
ATOM 902 C CA . SER A 1 120 ? 5.035 -0.754 0.869 1.00 95.56 120 SER A CA 1
ATOM 903 C C . SER A 1 120 ? 4.804 -0.215 -0.542 1.00 95.56 120 SER A C 1
ATOM 905 O O . SER A 1 120 ? 5.680 0.463 -1.072 1.00 95.56 120 SER A O 1
ATOM 907 N N . GLY A 1 121 ? 3.672 -0.535 -1.175 1.00 95.81 121 GLY A N 1
ATOM 908 C CA . GLY A 1 121 ? 3.424 -0.233 -2.585 1.00 95.81 121 GLY A CA 1
ATOM 909 C C . GLY A 1 121 ? 4.284 -1.052 -3.549 1.00 95.81 121 GLY A C 1
ATOM 910 O O . GLY A 1 121 ? 4.291 -0.778 -4.748 1.00 95.81 121 GLY A O 1
ATOM 911 N N . ALA A 1 122 ? 5.014 -2.055 -3.050 1.00 96.62 122 ALA A N 1
ATOM 912 C CA . ALA A 1 122 ? 5.904 -2.880 -3.850 1.00 96.62 122 ALA A CA 1
ATOM 913 C C . ALA A 1 122 ? 5.124 -3.852 -4.740 1.00 96.62 122 ALA A C 1
ATOM 915 O O . ALA A 1 122 ? 4.232 -4.569 -4.288 1.00 96.62 122 ALA A O 1
ATOM 916 N N . CYS A 1 123 ? 5.508 -3.918 -6.004 1.00 96.00 123 CYS A N 1
ATOM 917 C CA . CYS A 1 123 ? 4.927 -4.823 -6.979 1.00 96.00 123 CYS A CA 1
ATOM 918 C C . CYS A 1 123 ? 5.683 -6.146 -6.992 1.00 96.00 123 CYS A C 1
ATOM 920 O O . CYS A 1 123 ? 6.910 -6.163 -7.087 1.00 96.00 123 CYS A O 1
ATOM 922 N N . GLN A 1 124 ? 4.961 -7.263 -6.928 1.00 93.50 124 GLN A N 1
ATOM 923 C CA . GLN A 1 124 ? 5.567 -8.589 -7.082 1.00 93.50 124 GLN A CA 1
ATOM 924 C C . GLN A 1 124 ? 5.897 -8.891 -8.551 1.00 93.50 124 GLN A C 1
ATOM 926 O O . GLN A 1 124 ? 6.875 -9.575 -8.848 1.00 93.50 124 GLN A O 1
ATOM 931 N N . SER A 1 125 ? 5.098 -8.351 -9.468 1.00 93.00 125 SER A N 1
ATOM 932 C CA . SER A 1 125 ? 5.274 -8.464 -10.911 1.00 93.00 125 SER A CA 1
ATOM 933 C C . SER A 1 125 ? 4.900 -7.153 -11.586 1.00 93.00 125 SER A C 1
ATOM 935 O O . SER A 1 125 ? 4.053 -6.415 -11.083 1.00 93.00 125 SER A O 1
ATOM 937 N N . CYS A 1 126 ? 5.509 -6.892 -12.738 1.00 95.44 126 CYS A N 1
ATOM 938 C CA . CYS A 1 126 ? 5.187 -5.745 -13.572 1.00 95.44 126 CYS A CA 1
ATOM 939 C C . CYS A 1 126 ? 4.598 -6.211 -14.901 1.00 95.44 126 CYS A C 1
ATOM 941 O O . CYS A 1 126 ? 4.939 -7.287 -15.393 1.00 95.44 126 CYS A O 1
ATOM 943 N N . VAL A 1 127 ? 3.744 -5.383 -15.490 1.00 93.31 127 VAL A N 1
ATOM 944 C CA . VAL A 1 127 ? 3.298 -5.540 -16.876 1.00 93.31 127 VAL A CA 1
ATOM 945 C C . VAL A 1 127 ? 4.477 -5.234 -17.804 1.00 93.31 127 VAL A C 1
ATOM 947 O O . VAL A 1 127 ? 5.225 -4.294 -17.550 1.00 93.31 127 VAL A O 1
ATOM 950 N N . GLY A 1 128 ? 4.654 -6.012 -18.875 1.00 94.06 128 GLY A N 1
ATOM 951 C CA . GLY A 1 128 ? 5.737 -5.815 -19.847 1.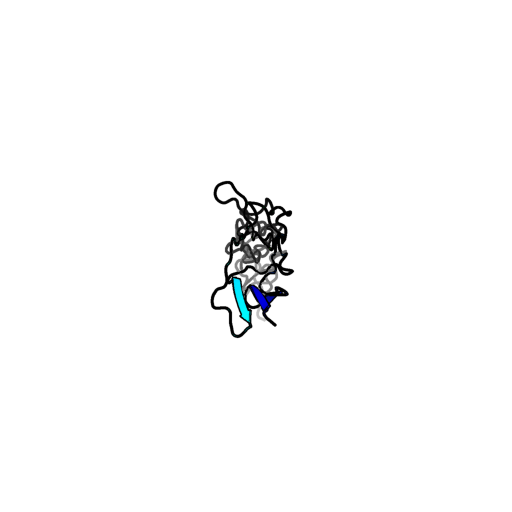00 94.06 128 GLY A CA 1
ATOM 952 C C . GLY A 1 128 ? 7.136 -6.114 -19.290 1.00 94.06 128 GLY A C 1
ATOM 953 O O . GLY A 1 128 ? 7.293 -6.881 -18.340 1.00 94.06 128 GLY A O 1
ATOM 954 N N . ASN A 1 129 ? 8.168 -5.497 -19.874 1.00 95.38 129 ASN A N 1
ATOM 955 C CA . ASN A 1 129 ? 9.564 -5.700 -19.458 1.00 95.38 129 ASN A CA 1
ATOM 956 C C . ASN A 1 129 ? 10.009 -4.712 -18.374 1.00 95.38 129 ASN A C 1
ATOM 958 O O . ASN A 1 129 ? 11.165 -4.294 -18.339 1.00 95.38 129 ASN A O 1
ATOM 962 N N . PHE A 1 130 ? 9.099 -4.324 -17.484 1.00 95.81 130 PHE A N 1
ATOM 963 C CA . PHE A 1 130 ? 9.427 -3.507 -16.324 1.00 95.81 130 PHE A CA 1
ATOM 964 C C . PHE A 1 130 ? 9.921 -4.374 -15.164 1.00 95.81 130 PHE A C 1
ATOM 966 O O . PHE A 1 130 ? 9.589 -5.558 -15.036 1.00 95.81 130 PHE A O 1
ATOM 973 N N . ARG A 1 131 ? 10.752 -3.789 -14.308 1.00 94.31 131 ARG A N 1
ATOM 974 C CA . ARG A 1 131 ? 11.439 -4.473 -13.220 1.00 94.31 131 ARG A CA 1
ATOM 975 C C . ARG A 1 131 ? 10.763 -4.185 -11.868 1.00 94.31 131 ARG A C 1
ATOM 977 O O . ARG A 1 131 ? 10.625 -3.019 -11.489 1.00 94.31 131 ARG A O 1
ATOM 984 N N . PRO A 1 132 ? 10.403 -5.227 -11.096 1.00 95.12 132 PRO A N 1
ATOM 985 C CA . PRO A 1 132 ? 9.993 -5.085 -9.700 1.00 95.12 132 PRO A CA 1
ATOM 986 C C . PRO A 1 132 ? 11.105 -4.501 -8.805 1.00 95.12 132 PRO A C 1
ATOM 988 O O . PRO A 1 132 ? 12.289 -4.695 -9.097 1.00 95.12 132 PRO A O 1
ATOM 991 N N . PRO A 1 133 ? 10.772 -3.858 -7.670 1.00 95.38 133 PRO A N 1
ATOM 992 C CA . PRO A 1 133 ? 9.427 -3.706 -7.107 1.00 95.38 133 PRO A CA 1
ATOM 993 C C . PRO A 1 133 ? 8.699 -2.423 -7.528 1.00 95.38 133 PRO A C 1
ATOM 995 O O . PRO A 1 133 ? 7.511 -2.299 -7.259 1.00 95.38 133 PRO A O 1
ATOM 998 N N . SER A 1 134 ? 9.380 -1.460 -8.150 1.00 92.69 134 SER A N 1
ATOM 999 C CA . SER A 1 134 ? 8.776 -0.168 -8.498 1.00 92.69 134 SER A CA 1
ATOM 1000 C C . SER A 1 134 ? 8.038 -0.188 -9.833 1.00 92.69 134 SER A C 1
ATOM 1002 O O . SER A 1 134 ? 7.228 0.697 -10.084 1.00 92.69 134 SER A O 1
ATOM 1004 N N . CYS A 1 135 ? 8.345 -1.147 -10.715 1.00 95.25 135 CYS A N 1
ATOM 1005 C CA . CYS A 1 135 ? 7.852 -1.183 -12.095 1.00 95.25 135 CYS A CA 1
ATOM 1006 C C . CYS A 1 135 ? 8.090 0.122 -12.862 1.00 95.25 135 CYS A C 1
ATOM 1008 O O . CYS A 1 135 ? 7.377 0.443 -13.815 1.00 95.25 135 CYS A O 1
ATOM 1010 N N . THR A 1 136 ? 9.100 0.876 -12.425 1.00 91.94 136 THR A N 1
ATOM 1011 C CA . THR A 1 136 ? 9.531 2.093 -13.085 1.00 91.94 136 THR A CA 1
ATOM 1012 C C . THR A 1 136 ? 10.647 1.789 -14.048 1.00 91.94 136 THR A C 1
ATOM 1014 O O . THR A 1 136 ? 10.591 2.363 -15.112 1.00 91.94 136 THR A O 1
ATOM 1017 N N . ASP A 1 137 ? 11.611 0.919 -13.723 1.00 93.06 137 ASP A N 1
ATOM 1018 C CA . ASP A 1 137 ? 12.779 0.596 -14.560 1.00 93.06 137 ASP A CA 1
ATOM 1019 C C . ASP A 1 137 ? 12.562 -0.580 -15.502 1.00 93.06 137 ASP A C 1
ATOM 1021 O O . ASP A 1 137 ? 11.694 -1.416 -15.271 1.00 93.06 137 ASP A O 1
ATOM 1025 N N . CYS A 1 138 ? 13.390 -0.660 -16.542 1.00 94.56 138 CYS A N 1
ATOM 1026 C CA . CYS A 1 138 ? 13.394 -1.783 -17.467 1.00 94.56 138 CYS A CA 1
ATOM 1027 C C . CYS A 1 138 ? 14.165 -2.978 -16.901 1.00 94.56 138 CYS A C 1
ATOM 1029 O O . CYS A 1 138 ? 15.137 -2.847 -16.151 1.00 94.56 138 CYS A O 1
ATOM 1031 N N . GLN A 1 139 ? 13.719 -4.173 -17.266 1.00 94.88 139 GLN A N 1
ATOM 1032 C CA . GLN A 1 139 ? 14.476 -5.399 -17.076 1.00 94.88 139 GLN A CA 1
ATOM 1033 C C . GLN A 1 139 ? 15.756 -5.355 -17.916 1.00 94.88 139 GLN A C 1
ATOM 1035 O O . GLN A 1 139 ? 15.825 -4.687 -18.946 1.00 94.88 139 GLN A O 1
ATOM 1040 N N . THR A 1 140 ? 16.779 -6.094 -17.485 1.00 92.44 140 THR A N 1
ATOM 1041 C CA . THR A 1 140 ? 18.043 -6.197 -18.221 1.00 92.44 140 THR A CA 1
ATOM 1042 C C . THR A 1 140 ? 17.794 -6.621 -19.669 1.00 92.44 140 THR A C 1
ATOM 1044 O O . THR A 1 140 ? 17.095 -7.603 -19.912 1.00 92.44 140 THR A O 1
ATOM 1047 N N . GLY A 1 141 ? 18.394 -5.899 -20.617 1.00 92.88 141 GLY A N 1
ATOM 1048 C CA . GLY A 1 141 ? 18.220 -6.145 -22.051 1.00 92.88 141 GLY A CA 1
ATOM 1049 C C . GLY A 1 141 ? 17.111 -5.318 -22.706 1.00 92.88 141 GLY A C 1
ATOM 1050 O O . GLY A 1 141 ? 16.934 -5.439 -23.917 1.00 92.88 141 GLY A O 1
ATOM 1051 N N . TRP A 1 142 ? 16.415 -4.472 -21.941 1.00 95.69 142 TRP A N 1
ATOM 1052 C CA . TRP A 1 142 ? 15.370 -3.578 -22.434 1.00 95.69 142 TRP A CA 1
ATOM 1053 C C . TRP A 1 142 ? 15.637 -2.119 -22.063 1.00 95.69 142 TRP A C 1
ATOM 1055 O O . TRP A 1 142 ? 16.200 -1.835 -21.004 1.00 95.69 142 TRP A O 1
ATOM 1065 N N . TRP A 1 143 ? 15.188 -1.201 -22.912 1.00 95.75 143 TRP A N 1
ATOM 1066 C CA . TRP A 1 143 ? 15.276 0.243 -22.712 1.00 95.75 143 TRP A CA 1
ATOM 1067 C C . TRP A 1 143 ? 14.068 0.970 -23.328 1.00 95.75 143 TRP A C 1
ATOM 1069 O O . TRP A 1 143 ? 13.137 0.345 -23.854 1.00 95.75 143 TRP A O 1
ATOM 1079 N N . GLY A 1 144 ? 14.063 2.294 -23.198 1.00 95.38 144 GLY A N 1
ATOM 1080 C CA . GLY A 1 144 ? 12.991 3.188 -23.622 1.00 95.38 144 GLY A CA 1
ATOM 1081 C C . GLY A 1 144 ? 11.955 3.432 -22.522 1.00 95.38 144 GLY A C 1
ATOM 1082 O O . GLY A 1 144 ? 11.876 2.705 -21.527 1.00 95.38 144 GLY A O 1
ATOM 1083 N N . ASP A 1 145 ? 11.114 4.448 -22.715 1.00 93.62 145 ASP A N 1
ATOM 1084 C CA . ASP A 1 145 ? 10.101 4.866 -21.730 1.00 93.62 145 ASP A CA 1
ATOM 1085 C C . ASP A 1 145 ? 9.121 3.742 -21.367 1.00 93.62 145 ASP A C 1
ATOM 1087 O O . ASP A 1 145 ? 8.638 3.665 -20.237 1.00 93.62 145 ASP A O 1
ATOM 1091 N N . GLN A 1 146 ? 8.842 2.862 -22.334 1.00 94.44 146 GLN A N 1
ATOM 1092 C C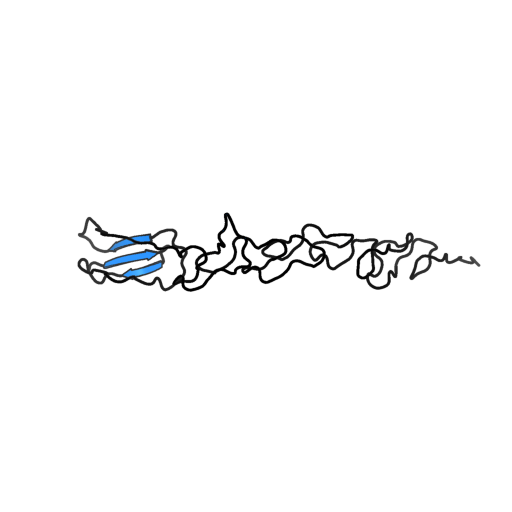A . GLN A 1 146 ? 7.915 1.736 -22.206 1.00 94.44 146 GLN A CA 1
ATOM 1093 C C . GLN A 1 146 ? 8.615 0.374 -22.068 1.00 94.44 146 GLN A C 1
ATOM 1095 O O . GLN A 1 146 ? 7.938 -0.649 -22.063 1.00 94.44 146 GLN A O 1
ATOM 1100 N N . CYS A 1 147 ? 9.953 0.338 -21.992 1.00 95.88 147 CYS A N 1
ATOM 1101 C CA . CYS A 1 147 ? 10.742 -0.900 -21.927 1.00 95.88 147 CYS A CA 1
ATOM 1102 C C . CYS A 1 147 ? 10.432 -1.904 -23.055 1.00 95.88 147 CYS A C 1
ATOM 1104 O O . CYS A 1 147 ? 10.445 -3.119 -22.853 1.00 95.88 147 CYS A O 1
ATOM 1106 N N . ASN A 1 148 ? 10.130 -1.395 -24.250 1.00 96.00 148 ASN A N 1
ATOM 1107 C CA . ASN A 1 148 ? 9.774 -2.203 -25.420 1.00 96.00 148 ASN A CA 1
ATOM 1108 C C . ASN A 1 148 ? 10.901 -2.274 -26.456 1.00 96.00 148 ASN A C 1
ATOM 1110 O O . ASN A 1 148 ? 10.739 -2.930 -27.483 1.00 96.00 148 ASN A O 1
ATOM 1114 N N . GLU A 1 149 ? 12.031 -1.616 -26.197 1.00 95.69 149 GLU A N 1
ATOM 1115 C CA . GLU A 1 149 ? 13.183 -1.610 -27.090 1.00 95.69 149 GLU A CA 1
ATOM 1116 C C . GLU A 1 149 ? 14.265 -2.536 -26.547 1.00 95.69 149 GLU A C 1
ATOM 1118 O O . GLU A 1 149 ? 14.587 -2.506 -25.361 1.00 95.69 149 GLU A O 1
ATOM 1123 N N . ASN A 1 150 ? 14.819 -3.387 -27.406 1.00 95.06 150 ASN A N 1
ATOM 1124 C CA . ASN A 1 150 ? 15.899 -4.284 -27.023 1.00 95.06 150 ASN A CA 1
ATOM 1125 C C . ASN A 1 150 ? 17.228 -3.528 -26.990 1.00 95.06 150 ASN A C 1
ATOM 1127 O O . ASN A 1 150 ? 17.539 -2.757 -27.901 1.00 95.06 150 ASN A O 1
ATOM 1131 N N . CYS A 1 151 ? 18.048 -3.809 -25.979 1.00 94.75 151 CYS A N 1
ATOM 1132 C CA . CYS A 1 151 ? 19.454 -3.429 -26.018 1.00 94.75 151 CYS A CA 1
ATOM 1133 C C . CYS A 1 151 ? 20.135 -4.055 -27.249 1.00 94.75 151 CYS A C 1
ATOM 1135 O O . CYS A 1 151 ? 19.719 -5.131 -27.703 1.00 94.75 151 CYS A O 1
ATOM 1137 N N . PRO A 1 152 ? 21.218 -3.445 -27.762 1.00 93.44 152 PRO A N 1
ATOM 1138 C CA . PRO A 1 152 ? 21.981 -4.026 -28.855 1.00 93.44 152 PRO A CA 1
ATOM 1139 C C . PRO A 1 152 ? 22.388 -5.474 -28.567 1.00 93.44 152 PRO 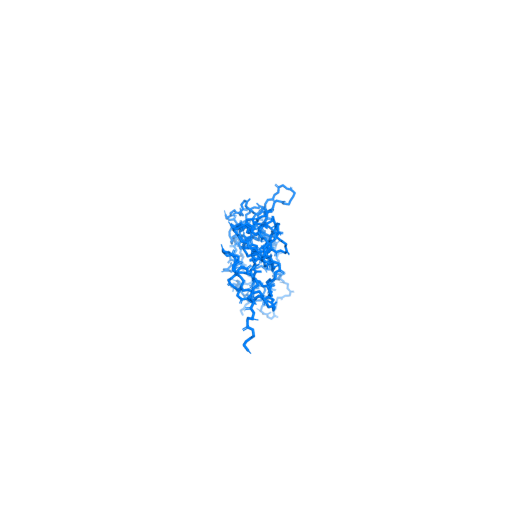A C 1
ATOM 1141 O O . PRO A 1 152 ? 22.862 -5.789 -27.477 1.00 93.44 152 PRO A O 1
ATOM 1144 N N . ALA A 1 153 ? 22.259 -6.360 -29.559 1.00 90.81 153 ALA A N 1
ATOM 1145 C CA . ALA A 1 153 ? 22.521 -7.796 -29.386 1.00 90.81 153 ALA A CA 1
ATOM 1146 C C . ALA A 1 153 ? 23.957 -8.109 -28.923 1.00 90.81 153 ALA A C 1
ATOM 1148 O O . ALA A 1 153 ? 24.215 -9.158 -28.340 1.00 90.81 153 ALA A O 1
ATOM 1149 N N . GLN A 1 154 ? 24.892 -7.200 -29.202 1.00 92.75 154 GLN A N 1
ATOM 1150 C CA . GLN A 1 154 ? 26.303 -7.313 -28.843 1.00 92.75 154 GLN A CA 1
ATOM 1151 C C . GLN A 1 154 ? 26.653 -6.530 -27.574 1.00 92.75 154 GLN A C 1
ATOM 1153 O O . GLN A 1 154 ? 27.828 -6.287 -27.312 1.00 92.75 154 GLN A O 1
ATOM 1158 N N . CYS A 1 155 ? 25.652 -6.122 -26.796 1.00 92.38 155 CYS A N 1
ATOM 1159 C CA . CYS A 1 155 ? 25.846 -5.453 -25.524 1.00 92.38 155 CYS A CA 1
ATOM 1160 C C . CYS A 1 155 ? 26.107 -6.458 -24.395 1.00 92.38 155 CYS A C 1
ATOM 1162 O O . CYS A 1 155 ? 25.290 -7.337 -24.121 1.00 92.38 155 CYS A O 1
ATOM 1164 N N . ASN A 1 156 ? 27.228 -6.303 -23.694 1.00 88.56 156 ASN A N 1
ATOM 1165 C CA . ASN A 1 156 ? 27.546 -7.048 -22.482 1.00 88.56 156 ASN A CA 1
ATOM 1166 C C . ASN A 1 156 ? 26.889 -6.393 -21.266 1.00 88.56 156 ASN A C 1
ATOM 1168 O O . ASN A 1 156 ? 27.487 -5.559 -20.584 1.00 88.56 156 ASN A O 1
ATOM 1172 N N . GLY A 1 157 ? 25.660 -6.816 -20.973 1.00 84.69 157 GLY A N 1
ATOM 1173 C CA . GLY A 1 157 ? 24.914 -6.403 -19.786 1.00 84.69 157 GLY A CA 1
ATOM 1174 C C . GLY A 1 157 ? 23.708 -5.531 -20.120 1.00 84.69 157 GLY A C 1
ATOM 1175 O O . GLY A 1 157 ? 22.961 -5.829 -21.048 1.00 84.69 157 GLY A O 1
ATOM 1176 N N . ALA A 1 158 ? 23.480 -4.494 -19.313 1.00 87.75 158 ALA A N 1
ATOM 1177 C CA . ALA A 1 158 ? 22.406 -3.532 -19.532 1.00 87.75 158 ALA A CA 1
ATOM 1178 C C . ALA A 1 158 ? 22.897 -2.363 -20.397 1.00 87.75 158 ALA A C 1
ATOM 1180 O O . ALA A 1 158 ? 24.021 -1.890 -20.219 1.00 87.75 158 ALA A O 1
ATOM 1181 N N . CYS A 1 159 ? 22.039 -1.899 -21.300 1.00 93.50 159 CYS A N 1
ATOM 1182 C CA . CYS A 1 159 ? 22.203 -0.624 -21.982 1.00 93.50 159 CYS A CA 1
ATOM 1183 C C . CYS A 1 159 ? 21.547 0.507 -21.173 1.00 93.50 159 CYS A C 1
ATOM 1185 O O . CYS A 1 159 ? 20.764 0.253 -20.251 1.00 93.50 159 CYS A O 1
ATOM 1187 N N . ASP A 1 160 ? 21.896 1.752 -21.490 1.00 94.31 160 ASP A N 1
ATOM 1188 C CA . ASP A 1 160 ? 21.289 2.935 -20.897 1.00 94.31 160 ASP A CA 1
ATOM 1189 C C . ASP A 1 160 ? 19.789 2.948 -21.185 1.00 94.31 160 ASP A C 1
ATOM 1191 O O . ASP A 1 160 ? 19.326 2.733 -22.306 1.00 94.31 160 ASP A O 1
ATOM 1195 N N . ARG A 1 161 ? 19.016 3.194 -20.134 1.00 92.31 161 ARG A N 1
ATOM 1196 C CA . ARG A 1 161 ? 17.566 3.101 -20.186 1.00 92.31 161 ARG A CA 1
ATOM 1197 C C . ARG A 1 161 ? 16.932 4.135 -21.123 1.00 92.31 161 ARG A C 1
ATOM 1199 O O . ARG A 1 161 ? 15.876 3.858 -21.687 1.00 92.31 161 ARG A O 1
ATOM 1206 N N . ASN A 1 162 ? 17.514 5.323 -21.238 1.00 92.44 162 ASN A N 1
ATOM 1207 C CA . ASN A 1 162 ? 16.884 6.455 -21.911 1.00 92.44 162 ASN A CA 1
ATOM 1208 C C . ASN A 1 162 ? 17.212 6.496 -23.403 1.00 92.44 162 ASN A C 1
ATOM 1210 O O . ASN A 1 162 ? 16.412 7.013 -24.177 1.00 92.44 162 ASN A O 1
ATOM 1214 N N . ASN A 1 163 ? 18.377 5.987 -23.807 1.00 93.88 163 ASN A N 1
ATOM 1215 C CA . ASN A 1 163 ? 18.830 6.078 -25.196 1.00 93.88 163 ASN A CA 1
ATOM 1216 C C . ASN A 1 163 ? 19.351 4.761 -25.800 1.00 93.88 163 ASN A C 1
ATOM 1218 O O . ASN A 1 163 ? 19.678 4.743 -26.983 1.00 93.88 163 ASN A O 1
ATOM 1222 N N . GLY A 1 164 ? 19.425 3.675 -25.024 1.00 93.81 164 GLY A N 1
ATOM 1223 C CA . GLY A 1 164 ? 19.856 2.365 -25.512 1.00 93.81 164 GLY A CA 1
ATOM 1224 C C . GLY A 1 164 ? 21.367 2.206 -25.667 1.00 93.81 164 GLY A C 1
ATOM 1225 O O . GLY A 1 164 ? 21.818 1.161 -26.148 1.00 93.81 164 GLY A O 1
ATOM 1226 N N . ASP A 1 165 ? 22.161 3.191 -25.239 1.00 95.25 165 ASP A N 1
ATOM 1227 C CA . ASP A 1 165 ? 23.615 3.151 -25.359 1.00 95.25 165 ASP A CA 1
ATOM 1228 C C . ASP A 1 165 ? 24.203 2.011 -24.525 1.00 95.25 165 ASP A C 1
ATOM 1230 O O . ASP A 1 165 ? 23.958 1.861 -23.328 1.00 95.25 165 ASP A O 1
ATOM 1234 N N . CYS A 1 166 ? 25.043 1.209 -25.154 1.00 93.50 166 CYS A N 1
ATOM 1235 C CA . CYS A 1 166 ? 25.794 0.147 -24.530 1.00 93.50 166 CYS A CA 1
ATOM 1236 C C . CYS A 1 166 ? 27.282 0.517 -24.369 1.00 93.50 166 CYS A C 1
ATOM 1238 O O . CYS A 1 166 ? 28.068 0.472 -25.325 1.00 93.50 166 CYS A O 1
ATOM 1240 N N . PRO A 1 167 ? 27.730 0.813 -23.136 1.00 86.56 167 PRO A N 1
ATOM 1241 C CA . PRO A 1 167 ? 29.128 1.150 -22.882 1.00 86.56 167 PRO A CA 1
ATOM 1242 C C . PRO A 1 167 ? 30.065 -0.065 -22.960 1.00 86.56 167 PRO A C 1
ATOM 1244 O O . PRO A 1 167 ? 31.268 0.104 -23.134 1.00 86.56 167 PRO A O 1
ATOM 1247 N N . ASN A 1 168 ? 29.536 -1.286 -22.840 1.00 89.38 168 ASN A N 1
ATOM 1248 C CA . ASN A 1 168 ? 30.320 -2.519 -22.839 1.00 89.38 168 ASN A CA 1
ATOM 1249 C C . ASN A 1 168 ? 29.915 -3.402 -24.019 1.00 89.38 168 ASN A C 1
ATOM 1251 O O . ASN A 1 168 ? 29.049 -4.258 -23.882 1.00 89.38 168 ASN A O 1
ATOM 1255 N N . CYS A 1 169 ? 30.539 -3.224 -25.178 1.00 90.62 169 CYS A N 1
ATOM 1256 C CA . CYS A 1 169 ? 30.287 -4.096 -26.322 1.00 90.62 169 CYS A CA 1
ATOM 1257 C C . CYS A 1 169 ? 31.063 -5.420 -26.233 1.00 90.62 169 CYS A C 1
ATOM 1259 O O . CYS A 1 169 ? 32.113 -5.516 -25.591 1.00 90.62 169 CYS A O 1
ATOM 1261 N N . ASN A 1 170 ? 30.564 -6.451 -26.914 1.00 90.00 170 ASN A N 1
ATOM 1262 C CA . ASN A 1 170 ? 31.325 -7.657 -27.215 1.00 90.00 170 ASN A CA 1
ATOM 1263 C C . ASN A 1 170 ? 32.609 -7.320 -27.971 1.00 90.00 170 ASN A C 1
ATOM 1265 O O . ASN A 1 170 ? 32.696 -6.316 -28.681 1.00 90.00 170 ASN A O 1
ATOM 1269 N N . ASN A 1 171 ? 33.607 -8.199 -27.838 1.00 83.25 171 ASN A N 1
ATOM 1270 C CA . ASN A 1 171 ? 34.871 -8.060 -28.550 1.00 83.25 171 ASN A CA 1
ATOM 1271 C C . ASN A 1 171 ? 34.613 -7.792 -30.037 1.00 83.25 171 ASN A C 1
ATOM 1273 O O . ASN A 1 171 ? 33.779 -8.449 -30.656 1.00 83.25 171 ASN A O 1
ATOM 1277 N N . HIS A 1 172 ? 35.369 -6.841 -30.587 1.00 84.56 172 HIS A N 1
ATOM 1278 C CA . HIS A 1 172 ? 35.277 -6.347 -31.962 1.00 84.56 172 HIS A CA 1
ATOM 1279 C C . HIS A 1 172 ? 34.136 -5.374 -32.267 1.00 84.56 172 HIS A C 1
ATOM 1281 O O . HIS A 1 172 ? 34.211 -4.760 -33.321 1.00 84.56 172 HIS A O 1
ATOM 1287 N N . PHE A 1 173 ? 33.161 -5.146 -31.383 1.00 88.50 173 PHE A N 1
ATOM 1288 C CA . PHE A 1 173 ? 32.107 -4.148 -31.605 1.00 88.50 173 PHE A CA 1
ATOM 1289 C C . PHE A 1 173 ? 32.444 -2.797 -30.963 1.00 88.50 173 PHE A C 1
ATOM 1291 O O . PHE A 1 173 ? 33.077 -2.740 -29.908 1.00 88.50 173 PHE A O 1
ATOM 1298 N N . ALA A 1 174 ? 32.053 -1.707 -31.621 1.00 86.00 174 ALA A N 1
ATOM 1299 C CA . ALA A 1 174 ? 32.293 -0.344 -31.167 1.00 86.00 174 ALA A CA 1
ATOM 1300 C C . ALA A 1 174 ? 31.084 0.225 -30.410 1.00 86.00 174 ALA A C 1
ATOM 1302 O O . ALA A 1 174 ? 29.940 0.074 -30.832 1.00 86.00 174 ALA A O 1
ATOM 1303 N N . SER A 1 175 ? 31.361 0.911 -29.303 1.00 85.81 175 SER A N 1
ATOM 1304 C CA . SER A 1 175 ? 30.384 1.717 -28.567 1.00 85.81 175 SER A CA 1
ATOM 1305 C C . SER A 1 175 ? 29.990 2.980 -29.351 1.00 85.81 175 SER A C 1
ATOM 1307 O O . SER A 1 175 ? 30.783 3.456 -30.169 1.00 85.81 175 SER A O 1
ATOM 1309 N N . PRO A 1 176 ? 28.817 3.576 -29.071 1.00 88.75 176 PRO A N 1
ATOM 1310 C CA . PRO A 1 176 ? 27.878 3.212 -28.004 1.00 88.75 176 PRO A CA 1
ATOM 1311 C C . PRO A 1 176 ? 26.794 2.208 -28.416 1.00 88.75 176 PRO A C 1
ATOM 1313 O O . PRO A 1 176 ? 26.172 1.627 -27.547 1.00 88.75 176 PRO A O 1
ATOM 1316 N N . ASP A 1 177 ? 26.575 1.934 -29.697 1.00 87.06 177 ASP A N 1
ATOM 1317 C CA . ASP A 1 177 ? 25.439 1.109 -30.139 1.00 87.06 177 ASP A CA 1
ATOM 1318 C C . ASP A 1 177 ? 25.790 -0.371 -30.392 1.00 87.06 177 ASP A C 1
ATOM 1320 O O . ASP A 1 177 ? 24.910 -1.180 -30.674 1.00 87.06 177 ASP A O 1
ATOM 1324 N N . CYS A 1 178 ? 27.069 -0.751 -30.301 1.00 89.50 178 CYS A N 1
ATOM 1325 C CA . CYS A 1 178 ? 27.579 -2.094 -30.591 1.00 89.50 178 CYS A CA 1
ATOM 1326 C C . CYS A 1 178 ? 27.135 -2.654 -31.955 1.00 89.50 178 CYS A C 1
ATOM 1328 O O . CYS A 1 178 ? 27.008 -3.873 -32.109 1.00 89.50 178 CYS A O 1
ATOM 1330 N N . THR A 1 179 ? 26.898 -1.791 -32.947 1.00 86.06 179 THR A N 1
ATOM 1331 C CA . THR A 1 179 ? 26.461 -2.214 -34.288 1.00 86.06 179 THR A CA 1
ATOM 1332 C C . THR A 1 179 ? 27.622 -2.367 -35.265 1.00 86.06 179 THR A C 1
ATOM 1334 O O . THR A 1 179 ? 27.576 -3.211 -36.162 1.00 86.06 179 THR A O 1
ATOM 1337 N N . SER A 1 180 ? 28.683 -1.579 -35.088 1.00 86.12 180 SER A N 1
ATOM 1338 C CA . SER A 1 180 ? 29.831 -1.546 -35.993 1.00 86.12 180 SER A CA 1
ATOM 1339 C C . SER A 1 180 ? 31.014 -2.334 -35.441 1.00 86.12 180 SER A C 1
ATOM 1341 O O . SER A 1 180 ? 31.268 -2.351 -34.239 1.00 86.12 180 SER A O 1
ATOM 1343 N N . ILE A 1 181 ? 31.750 -2.999 -36.333 1.00 84.44 181 ILE A N 1
ATOM 1344 C CA . ILE A 1 181 ? 32.968 -3.726 -35.976 1.00 84.44 181 ILE A CA 1
ATOM 1345 C C . ILE A 1 181 ? 34.151 -2.757 -36.061 1.00 84.44 181 ILE A C 1
ATOM 1347 O O . ILE A 1 181 ? 34.361 -2.154 -37.115 1.00 84.44 181 ILE A O 1
ATOM 1351 N N . TYR A 1 182 ? 34.975 -2.638 -35.017 1.00 74.62 182 TYR A N 1
ATOM 1352 C CA . TYR A 1 182 ? 36.274 -1.986 -35.171 1.00 74.62 182 TYR A CA 1
ATOM 1353 C C . TYR A 1 182 ? 37.242 -2.979 -35.827 1.00 74.62 182 TYR A C 1
ATOM 1355 O O . TYR A 1 182 ? 37.698 -3.956 -35.227 1.00 74.62 182 TYR A O 1
ATOM 1363 N N . THR A 1 183 ? 37.569 -2.761 -37.098 1.00 67.19 183 THR A N 1
ATOM 1364 C CA . THR A 1 183 ? 38.684 -3.474 -37.724 1.00 67.19 183 THR A CA 1
ATOM 1365 C C . THR A 1 183 ? 39.968 -2.991 -37.060 1.00 67.19 183 THR A C 1
ATOM 1367 O O . THR A 1 183 ? 40.418 -1.872 -37.311 1.00 67.19 183 THR A O 1
ATOM 1370 N N . LYS A 1 184 ? 40.580 -3.821 -36.205 1.00 56.72 184 LYS A N 1
ATOM 1371 C CA . LYS A 1 184 ? 42.003 -3.663 -35.888 1.00 56.72 184 LYS A CA 1
ATOM 1372 C C . LYS A 1 184 ? 42.757 -3.848 -37.204 1.00 56.72 184 LYS A C 1
ATOM 1374 O O . LYS A 1 184 ? 43.025 -4.974 -37.609 1.00 56.72 184 LYS A O 1
ATOM 1379 N N . ASN A 1 185 ? 43.079 -2.749 -37.878 1.00 52.34 185 ASN A N 1
ATOM 1380 C CA . ASN A 1 185 ? 44.190 -2.750 -38.816 1.00 52.34 185 ASN A CA 1
ATOM 1381 C C . ASN A 1 185 ? 45.443 -2.982 -37.968 1.00 52.34 185 ASN A C 1
ATOM 1383 O O . ASN A 1 185 ? 45.974 -2.057 -37.355 1.00 52.34 185 ASN A O 1
ATOM 1387 N N . SER A 1 186 ? 45.823 -4.251 -37.835 1.00 48.59 186 SER A N 1
ATOM 1388 C CA . SER A 1 186 ? 47.111 -4.655 -37.290 1.00 48.59 186 SER A CA 1
ATOM 1389 C C . SER A 1 186 ? 48.191 -4.123 -38.232 1.00 48.59 186 SER A C 1
ATOM 1391 O O . SER A 1 186 ? 48.236 -4.537 -39.390 1.00 48.59 186 SER A O 1
ATOM 1393 N N . PHE A 1 187 ? 48.988 -3.170 -37.748 1.00 47.31 187 PHE A N 1
ATOM 1394 C CA . PHE A 1 187 ? 50.279 -2.820 -38.342 1.00 47.31 187 PHE A CA 1
ATOM 1395 C C . PHE A 1 187 ? 51.309 -3.902 -38.018 1.00 47.31 187 PHE A C 1
ATOM 1397 O O . PHE A 1 187 ? 51.225 -4.465 -36.899 1.00 47.31 187 PHE A O 1
#

Organism: NCBI:txid370345

Foldseek 3Di:
DKWKFKDFVNHTQDIAPDPPDDDPDDRQRPDPDPGPDIDIDMDDDDDPDDDDPDDDDDQQDFQFAASVRPHGAQPQADDDPNGFHADRHPSFHPHGDFQFADRRRPHGAAPQARHADRHPSFGPDGHDQADTGRSQFGHKQFADRRRPHGQAPQADIHADRHPSFRPHGHQQADTGRSPHGPPPPDD

Radius of gyration: 31.8 Å; chains: 1; bounding box: 74×21×94 Å